Protein AF-A0AAW0N9Z1-F1 (afdb_monomer_lite)

Organism: NCBI:txid88201

pLDDT: mean 86.62, std 12.98, range [33.66, 97.94]

Sequence (274 aa):
MIEQRGPYVYRKRCQKDNITFHPNNTVSYREYRQYFFEPSMSVGNESDIVTIPNMLVLGAAVMLQDLPYAVRLMISTTFKTFKEGPFLTKTVEELMWGYDSKLVEFLNKYLPGMLPSTGKFGLFAEFNNSNTGLFTIHTGQDDIKNVHRVDSWNGLTELNYWRTPQCNMINGTAGQMWPPFMTKESTLPFYSPDACRSMELIYQRPGHMKGSLTTDIQSGLLNVSSCRHNSPVFISHPHFFNADPVLLDFVQGLAPTEEEHASSSTFTRKLAYL

Structure (mmCIF, N/CA/C/O backbone):
data_AF-A0AAW0N9Z1-F1
#
_entry.id   AF-A0AAW0N9Z1-F1
#
loop_
_atom_site.group_PDB
_atom_site.id
_atom_site.type_symbol
_atom_site.label_atom_id
_atom_site.label_alt_id
_atom_site.label_comp_id
_atom_site.label_asym_id
_atom_site.label_entity_id
_atom_site.label_seq_id
_atom_site.pdbx_PDB_ins_code
_atom_site.Cartn_x
_atom_site.Cartn_y
_atom_site.Cartn_z
_atom_site.occupancy
_atom_site.B_iso_or_equiv
_atom_site.auth_seq_id
_atom_site.auth_comp_id
_atom_site.auth_asym_id
_atom_site.auth_atom_id
_atom_site.pdbx_PDB_model_num
ATOM 1 N N . MET A 1 1 ? -10.198 13.588 17.795 1.00 88.56 1 MET A N 1
ATOM 2 C CA . MET A 1 1 ? -8.799 14.026 17.944 1.00 88.56 1 MET A CA 1
ATOM 3 C C . MET A 1 1 ? -7.926 12.789 17.968 1.00 88.56 1 MET A C 1
ATOM 5 O O . MET A 1 1 ? -8.308 11.826 18.625 1.00 88.56 1 MET A O 1
ATOM 9 N N . ILE A 1 2 ? -6.835 12.794 17.212 1.00 93.94 2 ILE A N 1
ATOM 10 C CA . ILE A 1 2 ? -5.835 11.723 17.185 1.00 93.94 2 ILE A CA 1
ATOM 11 C C . ILE A 1 2 ? -4.500 12.244 17.715 1.00 93.94 2 ILE A C 1
ATOM 13 O O . ILE A 1 2 ? -4.258 13.449 17.710 1.00 93.94 2 ILE A O 1
ATOM 17 N N . GLU A 1 3 ? -3.646 11.324 18.144 1.00 94.81 3 GLU A N 1
ATOM 18 C CA . GLU A 1 3 ? -2.278 11.599 18.572 1.00 94.81 3 GLU A CA 1
ATOM 19 C C . GLU A 1 3 ? -1.342 10.630 17.844 1.00 94.81 3 GLU A C 1
ATOM 21 O O . GLU A 1 3 ? -1.601 9.424 17.787 1.00 94.81 3 GLU A O 1
ATOM 26 N N . GLN A 1 4 ? -0.276 11.156 17.244 1.00 93.94 4 GLN A N 1
ATOM 27 C CA . GLN A 1 4 ? 0.726 10.347 16.558 1.00 93.94 4 GLN A CA 1
ATOM 28 C C . GLN A 1 4 ? 1.608 9.632 17.586 1.00 93.94 4 GLN A C 1
ATOM 30 O O . GLN A 1 4 ? 2.185 10.264 18.465 1.00 93.94 4 GLN A O 1
ATOM 35 N N . ARG A 1 5 ? 1.775 8.314 17.433 1.00 94.31 5 ARG A N 1
ATOM 36 C CA . ARG A 1 5 ? 2.649 7.501 18.288 1.00 94.31 5 ARG A CA 1
ATOM 37 C C . ARG A 1 5 ? 3.609 6.674 17.439 1.00 94.31 5 ARG A C 1
ATOM 39 O O . ARG A 1 5 ? 3.179 5.859 16.629 1.00 94.31 5 ARG A O 1
ATOM 46 N N . GLY A 1 6 ? 4.908 6.887 17.625 1.00 95.19 6 GLY A N 1
ATOM 47 C CA . GLY A 1 6 ? 5.962 6.197 16.887 1.00 95.19 6 GLY A CA 1
ATOM 48 C C . GLY A 1 6 ? 7.328 6.883 17.035 1.00 95.19 6 GLY A C 1
ATOM 49 O O . GLY A 1 6 ? 7.434 7.862 17.773 1.00 95.19 6 GLY A O 1
ATOM 50 N N . PRO A 1 7 ? 8.363 6.393 16.333 1.00 96.75 7 PRO A N 1
ATOM 51 C CA . PRO A 1 7 ? 8.308 5.286 15.379 1.00 96.75 7 PRO A CA 1
ATOM 52 C C . PRO A 1 7 ? 8.295 3.905 16.056 1.00 96.75 7 PRO A C 1
ATOM 54 O O . PRO A 1 7 ? 8.870 3.717 17.127 1.00 96.75 7 PRO A O 1
ATOM 57 N N . TYR A 1 8 ? 7.676 2.933 15.384 1.00 97.44 8 TYR A N 1
ATOM 58 C CA . TYR A 1 8 ? 7.899 1.501 15.607 1.00 97.44 8 TYR A CA 1
ATOM 59 C C . TYR A 1 8 ? 8.704 0.987 14.415 1.00 97.44 8 TYR A C 1
ATOM 61 O O . TYR A 1 8 ? 8.205 0.946 13.289 1.00 97.44 8 TYR A O 1
ATOM 69 N N . VAL A 1 9 ? 9.981 0.700 14.644 1.00 97.62 9 VAL A N 1
ATOM 70 C CA . VAL A 1 9 ? 10.963 0.466 13.584 1.00 97.62 9 VAL A CA 1
ATOM 71 C C . VAL A 1 9 ? 11.093 -1.022 13.306 1.00 97.62 9 VAL A C 1
ATOM 73 O O . VAL A 1 9 ? 11.302 -1.825 14.212 1.00 97.62 9 VAL A O 1
ATOM 76 N N . TYR A 1 10 ? 11.024 -1.375 12.024 1.00 96.81 10 TYR A N 1
ATOM 77 C CA . TYR A 1 10 ? 11.256 -2.730 11.545 1.00 96.81 10 TYR A CA 1
ATOM 78 C C . TYR A 1 10 ? 12.356 -2.731 10.494 1.00 96.81 10 TYR A C 1
ATOM 80 O O . TYR A 1 10 ? 12.291 -2.008 9.496 1.00 96.81 10 TYR A O 1
ATOM 88 N N . ARG A 1 11 ? 13.345 -3.602 10.670 1.00 96.81 11 ARG A N 1
ATOM 89 C CA . ARG A 1 11 ? 14.335 -3.901 9.645 1.00 96.81 11 ARG A CA 1
ATOM 90 C C . ARG A 1 11 ? 13.743 -4.884 8.643 1.00 96.81 11 ARG A C 1
ATOM 92 O O . ARG A 1 11 ? 13.408 -6.019 8.981 1.00 96.81 11 ARG A O 1
ATOM 99 N N . LYS A 1 12 ? 13.649 -4.455 7.385 1.00 94.94 12 LYS A N 1
ATOM 100 C CA . LYS A 1 12 ? 13.240 -5.304 6.261 1.00 94.94 12 LYS A CA 1
ATOM 101 C C . LYS A 1 12 ? 14.455 -6.038 5.692 1.00 94.94 12 LYS A C 1
ATOM 103 O O . LYS A 1 12 ? 15.441 -5.406 5.318 1.00 94.94 12 LYS A O 1
ATOM 108 N N . ARG A 1 13 ? 14.373 -7.362 5.567 1.00 95.06 13 ARG A N 1
ATOM 109 C CA . ARG A 1 13 ? 15.306 -8.181 4.783 1.00 95.06 13 ARG A CA 1
ATOM 110 C C . ARG A 1 13 ? 14.619 -8.601 3.487 1.00 95.06 13 ARG A C 1
ATOM 112 O O . ARG A 1 13 ? 13.562 -9.225 3.537 1.00 95.06 13 ARG A O 1
ATOM 119 N N . CYS A 1 14 ? 15.224 -8.267 2.351 1.00 92.94 14 CYS A N 1
ATOM 120 C CA . CYS A 1 14 ? 14.771 -8.698 1.028 1.00 92.94 14 CYS A CA 1
ATOM 121 C C . CYS A 1 14 ? 15.746 -9.721 0.442 1.00 92.94 14 CYS A C 1
ATOM 123 O O . CYS A 1 14 ? 16.960 -9.544 0.555 1.00 92.94 14 CYS A O 1
ATOM 125 N N . GLN A 1 15 ? 15.224 -10.746 -0.225 1.00 94.06 15 GLN A N 1
ATOM 126 C CA . GLN A 1 15 ? 16.010 -11.716 -0.984 1.00 94.06 15 GLN A CA 1
ATOM 127 C C . GLN A 1 15 ? 15.290 -12.064 -2.289 1.00 94.06 15 GLN A C 1
ATOM 129 O O . GLN A 1 15 ? 14.069 -12.176 -2.313 1.00 94.06 15 GLN A O 1
ATOM 134 N N . LYS A 1 16 ? 16.040 -12.221 -3.384 1.00 94.75 16 LYS A N 1
ATOM 135 C CA . LYS A 1 16 ? 15.499 -12.702 -4.659 1.00 94.75 16 LYS A CA 1
ATOM 136 C C . LYS A 1 16 ? 15.640 -14.219 -4.723 1.00 94.75 16 LYS A C 1
ATOM 138 O O . LYS A 1 16 ? 16.758 -14.715 -4.642 1.00 94.75 16 LYS A O 1
ATOM 143 N N . ASP A 1 17 ? 14.525 -14.909 -4.923 1.00 93.12 17 ASP A N 1
ATOM 144 C CA . ASP A 1 17 ? 14.446 -16.364 -5.053 1.00 93.12 17 ASP A CA 1
ATOM 145 C C . ASP A 1 17 ? 13.820 -16.759 -6.403 1.00 93.12 17 ASP A C 1
ATOM 147 O O . ASP A 1 17 ? 13.238 -15.928 -7.110 1.00 93.12 17 ASP A O 1
ATOM 151 N N . ASN A 1 18 ? 13.939 -18.043 -6.766 1.00 94.56 18 ASN A N 1
ATOM 152 C CA . ASN A 1 18 ? 13.446 -18.617 -8.028 1.00 94.56 18 ASN A CA 1
ATOM 153 C C . ASN A 1 18 ? 13.922 -17.851 -9.274 1.00 94.56 18 ASN A C 1
ATOM 155 O O . ASN A 1 18 ? 13.147 -17.573 -10.191 1.00 94.56 18 ASN A O 1
ATOM 159 N N . ILE A 1 19 ? 15.207 -17.492 -9.288 1.00 97.19 19 ILE A N 1
ATOM 160 C CA . ILE A 1 19 ? 15.816 -16.711 -10.364 1.00 97.19 19 ILE A CA 1
ATOM 161 C C . ILE A 1 19 ? 15.963 -17.587 -11.611 1.00 97.19 19 ILE A C 1
ATOM 163 O O . ILE A 1 19 ? 16.634 -18.615 -11.572 1.00 97.19 19 ILE A O 1
ATOM 167 N N . THR A 1 20 ? 15.359 -17.164 -12.719 1.00 97.94 20 THR A N 1
ATOM 168 C CA . THR A 1 20 ? 15.421 -17.862 -14.011 1.00 97.94 20 THR A CA 1
ATOM 169 C C . THR A 1 20 ? 15.798 -16.878 -15.108 1.00 97.94 20 THR A C 1
ATOM 171 O O . THR A 1 20 ? 15.111 -15.879 -15.298 1.00 97.94 20 THR A O 1
ATOM 174 N N . PHE A 1 21 ? 16.887 -17.153 -15.824 1.00 97.94 21 PHE A N 1
ATOM 175 C CA . PHE A 1 21 ? 17.310 -16.365 -16.981 1.00 97.94 21 PHE A CA 1
ATOM 176 C C . PHE A 1 21 ? 16.686 -16.916 -18.259 1.00 97.94 21 PHE A C 1
ATOM 178 O O . PHE A 1 21 ? 16.603 -18.132 -18.435 1.00 97.94 21 PHE A O 1
ATOM 185 N N . HIS A 1 22 ? 16.298 -16.017 -19.159 1.00 97.38 22 HIS A N 1
ATOM 186 C CA . HIS A 1 22 ? 15.623 -16.358 -20.406 1.00 97.38 22 HIS A CA 1
ATOM 187 C C . HIS A 1 22 ? 16.467 -15.974 -21.630 1.00 97.38 22 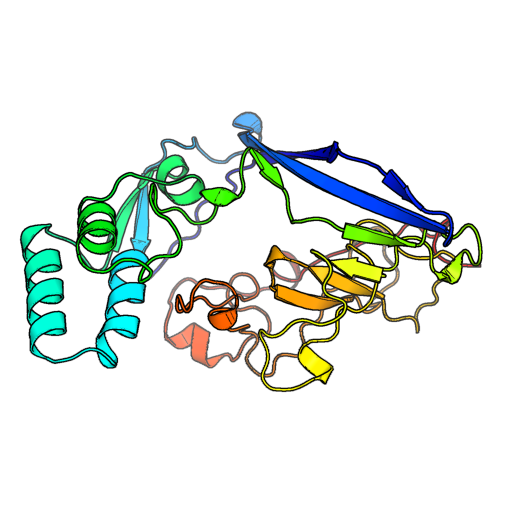HIS A C 1
ATOM 189 O O . HIS A 1 22 ? 17.231 -15.008 -21.567 1.00 97.38 22 HIS A O 1
ATOM 195 N N . PRO A 1 23 ? 16.306 -16.664 -22.777 1.00 96.50 23 PRO A N 1
ATOM 196 C CA . PRO A 1 23 ? 17.048 -16.352 -24.005 1.00 96.50 23 PRO A CA 1
ATOM 197 C C . PRO A 1 23 ? 16.789 -14.952 -24.582 1.00 96.50 23 PRO A C 1
ATOM 199 O O . PRO A 1 23 ? 17.583 -14.464 -25.378 1.00 96.50 23 PRO A O 1
ATOM 202 N N . ASN A 1 24 ? 15.690 -14.296 -24.199 1.00 95.88 24 ASN A N 1
ATOM 203 C CA . ASN A 1 24 ? 15.321 -12.946 -24.637 1.00 95.88 24 ASN A CA 1
ATOM 204 C C . ASN A 1 24 ? 15.955 -11.830 -23.777 1.00 95.88 24 ASN A C 1
ATOM 206 O O . ASN A 1 24 ? 15.412 -10.730 -23.718 1.00 95.88 24 ASN A O 1
ATOM 210 N N . ASN A 1 25 ? 17.073 -12.103 -23.093 1.00 96.94 25 ASN A N 1
ATOM 211 C CA . ASN A 1 25 ? 17.773 -11.153 -22.215 1.00 96.94 25 ASN A CA 1
ATOM 212 C C . ASN A 1 25 ? 16.904 -10.617 -21.062 1.00 96.94 25 ASN A C 1
ATOM 214 O O . ASN A 1 25 ? 17.085 -9.492 -20.589 1.00 96.94 25 ASN A O 1
ATOM 218 N N . THR A 1 26 ? 15.961 -11.430 -20.585 1.00 97.62 26 THR A N 1
ATOM 219 C CA . THR A 1 26 ? 15.183 -11.135 -19.379 1.00 97.62 26 THR A CA 1
ATOM 220 C C . THR A 1 26 ? 15.524 -12.109 -18.259 1.00 97.62 26 THR A C 1
ATOM 222 O O . THR A 1 26 ? 16.080 -13.189 -18.476 1.00 97.62 26 THR A O 1
ATOM 225 N N . VAL A 1 27 ? 15.211 -11.713 -17.031 1.00 97.50 27 VAL A N 1
ATOM 226 C CA . VAL A 1 27 ? 15.336 -12.551 -15.842 1.00 97.50 27 VAL A CA 1
ATOM 227 C C . VAL A 1 27 ? 14.053 -12.467 -15.030 1.00 97.50 27 VAL A C 1
ATOM 229 O O . VAL A 1 27 ? 13.559 -11.374 -14.744 1.00 97.50 27 VAL A O 1
ATOM 232 N N . SER A 1 28 ? 13.517 -13.625 -14.653 1.00 97.94 28 SER A N 1
ATOM 233 C CA . SER A 1 28 ? 12.382 -13.723 -13.742 1.00 97.94 28 SER A CA 1
ATOM 234 C C . SER A 1 28 ? 12.848 -14.022 -12.323 1.00 97.94 28 SER A C 1
ATOM 236 O O . SER A 1 28 ? 13.736 -14.850 -12.131 1.00 97.94 28 SER A O 1
ATOM 238 N N . TYR A 1 29 ? 12.248 -13.375 -11.326 1.00 96.75 29 TYR A N 1
ATOM 239 C CA . TYR A 1 29 ? 12.506 -13.636 -9.910 1.00 96.75 29 TYR A CA 1
ATOM 240 C C . TYR A 1 29 ? 11.288 -13.304 -9.046 1.00 96.75 29 TYR A C 1
ATOM 242 O O . TYR A 1 29 ? 10.414 -12.523 -9.430 1.00 96.75 29 TYR A O 1
ATOM 250 N N . ARG A 1 30 ? 11.255 -13.865 -7.836 1.00 95.88 30 ARG A N 1
ATOM 251 C CA . ARG A 1 30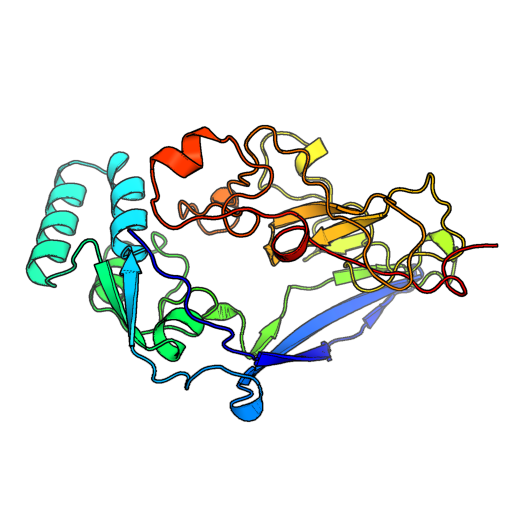 ? 10.360 -13.419 -6.763 1.00 95.88 30 ARG A CA 1
ATOM 252 C C . ARG A 1 30 ? 11.184 -12.740 -5.685 1.00 95.88 30 ARG A C 1
ATOM 254 O O . ARG A 1 30 ? 12.181 -13.295 -5.236 1.00 95.88 30 ARG A O 1
ATOM 261 N N . GLU A 1 31 ? 10.790 -11.540 -5.275 1.00 93.56 31 GLU A N 1
ATOM 262 C CA . GLU A 1 31 ? 11.396 -10.898 -4.108 1.00 93.56 31 GLU A CA 1
ATOM 263 C C . GLU A 1 31 ? 10.645 -11.319 -2.851 1.00 93.56 31 GLU A C 1
ATOM 265 O O . GLU A 1 31 ? 9.483 -10.962 -2.666 1.00 93.56 31 GLU A O 1
ATOM 270 N N . TYR A 1 32 ? 11.325 -12.064 -1.989 1.00 94.25 32 TYR A N 1
ATOM 271 C CA . TYR A 1 32 ? 10.847 -12.446 -0.676 1.00 94.25 32 TYR A CA 1
ATOM 272 C C . TYR A 1 32 ? 11.235 -11.394 0.365 1.00 94.25 32 TYR A C 1
ATOM 274 O O . TYR A 1 32 ? 12.369 -10.903 0.373 1.00 94.25 32 TYR A O 1
ATOM 282 N N . ARG A 1 33 ? 10.297 -11.044 1.250 1.00 93.44 33 ARG A N 1
ATOM 283 C CA . ARG A 1 33 ? 10.470 -10.011 2.280 1.00 93.44 33 ARG A CA 1
ATOM 284 C C . ARG A 1 33 ? 10.162 -10.541 3.678 1.00 93.44 33 ARG A C 1
ATOM 286 O O . ARG A 1 33 ? 9.162 -11.219 3.900 1.00 93.44 33 ARG A O 1
ATOM 293 N N . GLN A 1 34 ? 11.019 -10.178 4.625 1.00 95.19 34 GLN A N 1
ATOM 294 C CA . GLN A 1 34 ? 10.861 -10.466 6.050 1.00 95.19 34 GLN A CA 1
ATOM 295 C C . GLN A 1 34 ? 11.058 -9.187 6.858 1.00 95.19 34 GLN A C 1
ATOM 297 O O . GLN A 1 34 ? 11.921 -8.374 6.520 1.00 95.19 34 GLN A O 1
ATOM 302 N N . TYR A 1 35 ? 10.281 -9.022 7.923 1.00 95.69 35 TYR A N 1
ATOM 303 C CA . TYR A 1 35 ? 10.333 -7.856 8.801 1.00 95.69 35 TYR A CA 1
ATOM 304 C C . TYR A 1 35 ? 10.723 -8.289 10.212 1.00 95.69 35 TYR A C 1
ATOM 306 O O . TYR A 1 35 ? 10.165 -9.244 10.748 1.00 95.69 35 TYR A O 1
ATOM 314 N N . PHE A 1 36 ? 11.687 -7.580 10.797 1.00 96.12 36 PHE A N 1
ATOM 315 C CA . PHE A 1 36 ? 12.198 -7.825 12.144 1.00 96.12 36 PHE A CA 1
ATOM 316 C C . PHE A 1 36 ? 12.082 -6.541 12.952 1.00 96.12 36 PHE A C 1
ATOM 318 O O . PHE A 1 36 ? 12.600 -5.513 12.521 1.00 96.12 36 PHE A O 1
ATOM 325 N N . PHE A 1 37 ? 11.393 -6.585 14.087 1.00 97.56 37 PHE A N 1
ATOM 326 C CA . PHE A 1 37 ? 11.263 -5.424 14.958 1.00 97.56 37 PHE A CA 1
ATOM 327 C C . PHE A 1 37 ? 12.618 -5.030 15.559 1.00 97.56 37 PHE A C 1
ATOM 329 O O . PHE A 1 37 ? 13.410 -5.894 15.936 1.00 97.56 37 PHE A O 1
ATOM 336 N N . GLU A 1 38 ? 12.884 -3.726 15.635 1.00 97.94 38 GLU A N 1
ATOM 337 C CA . GLU A 1 38 ? 14.113 -3.142 16.178 1.00 97.94 38 GLU A CA 1
ATOM 338 C C . GLU A 1 38 ? 13.762 -2.290 17.417 1.00 97.94 38 GLU A C 1
ATOM 340 O O . GLU A 1 38 ? 13.494 -1.086 17.298 1.00 97.94 38 GLU A O 1
ATOM 345 N N . PRO A 1 39 ? 13.754 -2.886 18.629 1.00 96.69 39 PRO A N 1
ATOM 346 C CA . PRO A 1 39 ? 13.339 -2.192 19.850 1.00 96.69 39 PRO A CA 1
ATOM 347 C C . PRO A 1 39 ? 14.209 -0.976 20.178 1.00 96.69 39 PRO A C 1
ATOM 349 O O . PRO A 1 39 ? 13.707 0.032 20.659 1.00 96.69 39 PRO A O 1
ATOM 352 N N . SER A 1 40 ? 15.513 -1.044 19.890 1.00 97.69 40 SER A N 1
ATOM 353 C CA . SER A 1 40 ? 16.481 0.021 20.191 1.00 97.69 40 SER A CA 1
ATOM 354 C C . SER A 1 40 ? 16.282 1.295 19.366 1.00 97.69 40 SER A C 1
ATOM 356 O O . SER A 1 40 ? 16.811 2.343 19.728 1.00 97.69 40 SER A O 1
ATOM 358 N N . MET A 1 41 ? 15.537 1.211 18.262 1.00 97.69 41 MET A N 1
ATOM 359 C CA . MET A 1 41 ? 15.217 2.338 17.383 1.00 97.69 41 MET A CA 1
ATOM 360 C C . MET A 1 41 ? 13.749 2.768 17.497 1.00 97.69 41 MET A C 1
ATOM 362 O O . MET A 1 41 ? 13.327 3.687 16.797 1.00 97.69 41 MET A O 1
ATOM 366 N N . SER A 1 42 ? 12.974 2.101 18.353 1.00 97.81 42 SER A N 1
ATOM 367 C CA . SER A 1 42 ? 11.538 2.316 18.513 1.00 97.81 42 SER A CA 1
ATOM 368 C C . SER A 1 42 ? 11.235 3.094 19.791 1.00 97.81 42 SER A C 1
ATOM 370 O O . SER A 1 42 ? 11.942 2.972 20.787 1.00 97.81 42 SER A O 1
ATOM 372 N N . VAL A 1 43 ? 10.159 3.884 19.782 1.00 97.25 43 VAL A N 1
ATOM 373 C CA . VAL A 1 43 ? 9.726 4.655 20.965 1.00 97.25 43 VAL A CA 1
ATOM 374 C C . VAL A 1 43 ? 9.150 3.766 22.077 1.00 97.25 43 VAL A C 1
ATOM 376 O O . VAL A 1 43 ? 9.142 4.147 23.245 1.00 97.25 43 VAL A O 1
ATOM 379 N N . GLY A 1 44 ? 8.663 2.580 21.713 1.00 95.56 44 GLY A N 1
ATOM 380 C CA . GLY A 1 44 ? 8.028 1.618 22.608 1.00 95.56 44 GLY A CA 1
ATOM 381 C C . GLY A 1 44 ? 8.121 0.200 22.054 1.00 95.56 44 GLY A C 1
ATOM 382 O O . GLY A 1 44 ? 8.854 -0.043 21.096 1.00 95.56 44 GLY A O 1
ATOM 383 N N . ASN A 1 45 ? 7.389 -0.739 22.654 1.00 96.50 45 ASN A N 1
ATOM 384 C CA . ASN A 1 45 ? 7.397 -2.151 22.255 1.00 96.50 45 ASN A CA 1
ATOM 385 C C . ASN A 1 45 ? 6.187 -2.483 21.361 1.00 96.50 45 ASN A C 1
ATOM 387 O O . ASN A 1 45 ? 5.180 -1.783 21.396 1.00 96.50 45 ASN A O 1
ATOM 391 N N . GLU A 1 46 ? 6.232 -3.579 20.602 1.00 95.69 46 GLU A N 1
ATOM 392 C CA . GLU A 1 46 ? 5.091 -4.040 19.795 1.00 95.69 46 GLU A CA 1
ATOM 393 C C . GLU A 1 46 ? 3.866 -4.407 20.654 1.00 95.69 46 GLU A C 1
ATOM 395 O O . GLU A 1 46 ? 2.735 -4.395 20.170 1.00 95.69 46 GLU A O 1
ATOM 400 N N . SER A 1 47 ? 4.068 -4.673 21.948 1.00 97.06 47 SER A N 1
ATOM 401 C CA . SER A 1 47 ? 2.993 -4.892 22.926 1.00 97.06 47 SER A CA 1
ATOM 402 C C . SER A 1 47 ? 2.271 -3.609 23.364 1.00 97.06 47 SER A C 1
ATOM 404 O O . SER A 1 47 ? 1.309 -3.690 24.129 1.00 97.06 47 SER A O 1
ATOM 406 N N . ASP A 1 48 ? 2.716 -2.432 22.915 1.00 97.25 48 ASP A N 1
ATOM 407 C CA . ASP A 1 48 ? 2.056 -1.163 23.210 1.00 97.25 48 ASP A CA 1
ATOM 408 C C . ASP A 1 48 ? 0.611 -1.176 22.713 1.00 97.25 48 ASP A C 1
ATOM 410 O O . ASP A 1 48 ? 0.331 -1.514 21.565 1.00 97.25 48 ASP A O 1
ATOM 414 N N . ILE A 1 49 ? -0.312 -0.769 23.580 1.00 96.94 49 ILE A N 1
ATOM 415 C CA . ILE A 1 49 ? -1.738 -0.741 23.266 1.00 96.94 49 ILE A CA 1
ATOM 416 C C . ILE A 1 49 ? -2.089 0.601 22.631 1.00 96.94 49 ILE A C 1
ATOM 418 O O . ILE A 1 49 ? -1.775 1.664 23.178 1.00 96.94 49 ILE A O 1
ATOM 422 N N . VAL A 1 50 ? -2.787 0.544 21.500 1.00 95.88 50 VAL A N 1
ATOM 423 C CA . VAL A 1 50 ? -3.326 1.713 20.806 1.00 95.88 50 VAL A CA 1
ATOM 424 C C . VAL A 1 50 ? -4.787 1.481 20.432 1.00 95.88 50 VAL A C 1
ATOM 426 O O . VAL A 1 50 ? -5.231 0.351 20.218 1.00 95.88 50 VAL A O 1
ATOM 429 N N . THR A 1 51 ? -5.543 2.573 20.360 1.00 95.81 51 THR A N 1
ATOM 430 C CA . THR A 1 51 ? -6.941 2.559 19.927 1.00 95.81 51 THR A CA 1
ATOM 431 C C . THR A 1 51 ? -7.036 3.238 18.575 1.00 95.81 51 THR A C 1
ATOM 433 O O . THR A 1 51 ? -6.678 4.407 18.445 1.00 95.81 51 THR A O 1
ATOM 436 N N . ILE A 1 52 ? -7.530 2.514 17.576 1.00 94.12 52 ILE A N 1
ATOM 437 C CA . ILE A 1 52 ? -7.694 3.017 16.210 1.00 94.12 52 ILE A CA 1
ATOM 438 C C . ILE A 1 52 ? -9.131 2.784 15.725 1.00 94.12 52 ILE A C 1
ATOM 440 O O . ILE A 1 52 ? -9.851 1.965 16.309 1.00 94.12 52 ILE A O 1
ATOM 444 N N . PRO A 1 53 ? -9.582 3.477 14.665 1.00 92.38 53 PRO A N 1
ATOM 445 C CA . PRO A 1 53 ? -10.844 3.149 14.015 1.00 92.38 53 PRO A CA 1
ATOM 446 C C . PRO A 1 53 ? -10.897 1.670 13.621 1.00 92.38 53 PRO A C 1
ATOM 448 O O . PRO A 1 53 ? -9.925 1.111 13.107 1.00 92.38 53 PRO A O 1
ATOM 451 N N . ASN A 1 54 ? -12.037 1.026 13.859 1.00 91.62 54 ASN A N 1
ATOM 452 C CA . ASN A 1 54 ? -12.220 -0.385 13.562 1.00 91.62 54 ASN A CA 1
ATOM 453 C C . ASN A 1 54 ? -12.400 -0.591 12.055 1.00 91.62 54 ASN A C 1
ATOM 455 O O . ASN A 1 54 ? -13.513 -0.571 11.531 1.00 91.62 54 ASN A O 1
ATOM 459 N N . MET A 1 55 ? -11.278 -0.774 11.358 1.00 87.94 55 MET A N 1
ATOM 460 C CA . MET A 1 55 ? -11.228 -0.894 9.900 1.00 87.94 55 MET A CA 1
ATOM 461 C C . MET A 1 55 ? -12.081 -2.049 9.359 1.00 87.94 55 MET A C 1
ATOM 463 O O . MET A 1 55 ? -12.659 -1.907 8.286 1.00 87.94 55 MET A O 1
ATOM 467 N N . LEU A 1 56 ? -12.209 -3.158 10.100 1.00 85.25 56 LEU A N 1
ATOM 468 C CA . LEU A 1 56 ? -13.076 -4.279 9.716 1.00 85.25 56 LEU A CA 1
ATOM 469 C C . LEU A 1 56 ? -14.546 -3.868 9.699 1.00 85.25 56 LEU A C 1
ATOM 471 O O . LEU A 1 56 ? -15.240 -4.095 8.711 1.00 85.25 56 LEU A O 1
ATOM 475 N N . VAL A 1 57 ? -15.016 -3.249 10.783 1.00 87.50 57 VAL A N 1
ATOM 476 C CA . VAL A 1 57 ? -16.412 -2.807 10.907 1.00 87.50 57 VAL A CA 1
ATOM 477 C C . VAL A 1 57 ? -16.721 -1.706 9.903 1.00 87.50 57 VAL A C 1
ATOM 479 O O . VAL A 1 57 ? -17.757 -1.760 9.248 1.00 87.50 57 VAL A O 1
ATOM 482 N N . LEU A 1 58 ? -15.822 -0.730 9.748 1.00 87.62 58 LEU A N 1
ATOM 483 C CA . LEU A 1 58 ? -15.984 0.361 8.785 1.00 87.62 58 LEU A CA 1
ATOM 484 C C . LEU A 1 58 ? -15.986 -0.158 7.344 1.00 87.62 58 LEU A C 1
ATOM 486 O O . LEU A 1 58 ? -16.867 0.202 6.567 1.00 87.62 58 LEU A O 1
ATOM 490 N N . GLY A 1 59 ? -15.048 -1.045 7.003 1.00 84.44 59 GLY A N 1
ATOM 491 C CA . GLY A 1 59 ? -14.972 -1.658 5.682 1.00 84.44 59 GLY A CA 1
ATOM 492 C C . GLY A 1 59 ? -16.220 -2.471 5.362 1.00 84.44 59 GLY A C 1
ATOM 493 O O . GLY A 1 59 ? -16.868 -2.245 4.341 1.00 84.44 59 GLY A O 1
ATOM 494 N N . ALA A 1 60 ? -16.624 -3.345 6.283 1.00 82.12 60 ALA A N 1
ATOM 495 C CA . ALA A 1 60 ? -17.837 -4.128 6.130 1.00 82.12 60 ALA A CA 1
ATOM 496 C C . ALA A 1 60 ? -19.091 -3.242 6.054 1.00 82.12 60 ALA A C 1
ATOM 498 O O . ALA A 1 60 ? -19.969 -3.527 5.252 1.00 82.12 60 ALA A O 1
ATOM 499 N N . ALA A 1 61 ? -19.181 -2.142 6.811 1.00 83.62 61 ALA A N 1
ATOM 500 C CA . ALA A 1 61 ? -20.316 -1.217 6.749 1.00 83.62 61 ALA A CA 1
ATOM 501 C C . ALA A 1 61 ? -20.494 -0.559 5.372 1.00 83.62 61 ALA A C 1
ATOM 503 O O . ALA A 1 61 ? -21.630 -0.357 4.944 1.00 83.62 61 ALA A O 1
ATOM 504 N N . VAL A 1 62 ? -19.398 -0.257 4.671 1.00 84.69 62 VAL A N 1
ATOM 505 C CA . VAL A 1 62 ? -19.444 0.239 3.287 1.00 84.69 62 VAL A CA 1
ATOM 506 C C . VAL A 1 62 ? -19.894 -0.876 2.343 1.00 84.69 62 VAL A C 1
ATOM 508 O O . VAL A 1 62 ? -20.834 -0.683 1.580 1.00 84.69 62 VAL A O 1
ATOM 511 N N . MET A 1 63 ? -19.300 -2.067 2.452 1.00 80.50 63 MET A N 1
ATOM 512 C CA . MET A 1 63 ? -19.654 -3.220 1.607 1.00 80.50 63 MET A CA 1
ATOM 513 C C . MET A 1 63 ? -21.100 -3.704 1.828 1.00 80.50 63 MET A C 1
ATOM 515 O O . MET A 1 63 ? -21.726 -4.259 0.930 1.00 80.50 63 MET A O 1
ATOM 519 N N . LEU A 1 64 ? -21.656 -3.472 3.019 1.00 81.25 64 LEU A N 1
ATOM 520 C CA . LEU A 1 64 ? -23.031 -3.800 3.392 1.00 81.25 64 LEU A CA 1
ATOM 521 C C . LEU A 1 64 ? -24.094 -2.980 2.655 1.00 81.25 64 LEU A C 1
ATOM 523 O O . LEU A 1 64 ? -25.257 -3.393 2.651 1.00 81.25 64 LEU A O 1
ATOM 527 N N . GLN A 1 65 ? -23.742 -1.815 2.101 1.00 81.75 65 GLN A N 1
ATOM 528 C CA . GLN A 1 65 ? -24.712 -0.910 1.476 1.00 81.75 65 GLN A CA 1
ATOM 529 C C . GLN A 1 65 ? -25.380 -1.535 0.249 1.00 81.75 65 GLN A C 1
ATOM 531 O O . GLN A 1 65 ? -26.570 -1.313 0.034 1.00 81.75 65 GLN A O 1
ATOM 536 N N . ASP A 1 66 ? -24.645 -2.379 -0.475 1.00 80.50 66 ASP A N 1
ATOM 537 C CA . ASP A 1 66 ? -25.106 -3.022 -1.706 1.00 80.50 66 ASP A CA 1
ATOM 538 C C . ASP A 1 66 ? -25.781 -4.386 -1.465 1.00 80.50 66 ASP A C 1
ATOM 540 O O . ASP A 1 66 ? -26.270 -5.023 -2.400 1.00 80.50 66 ASP A O 1
ATOM 544 N N . LEU A 1 67 ? -25.827 -4.861 -0.213 1.00 83.94 67 LEU A N 1
ATOM 545 C CA . LEU A 1 67 ? -26.373 -6.177 0.124 1.00 83.94 67 LEU A CA 1
ATOM 546 C C . LEU A 1 67 ? -27.883 -6.144 0.432 1.00 83.94 67 LEU A C 1
ATOM 548 O O . LEU A 1 67 ? -28.404 -5.152 0.953 1.00 83.94 67 LEU A O 1
ATOM 552 N N . PRO A 1 68 ? -28.609 -7.260 0.201 1.00 91.12 68 PRO A N 1
ATOM 553 C CA . PRO A 1 68 ? -30.022 -7.367 0.548 1.00 91.12 68 PRO A CA 1
ATOM 554 C C . PRO A 1 68 ? -30.287 -7.076 2.030 1.00 91.12 68 PRO A C 1
ATOM 556 O O . PRO A 1 68 ? -29.530 -7.495 2.910 1.00 91.12 68 PRO A O 1
ATOM 559 N N . TYR A 1 69 ? -31.422 -6.433 2.322 1.00 91.12 69 TYR A N 1
ATOM 560 C CA . TYR A 1 69 ? -31.791 -5.987 3.673 1.00 91.12 69 TYR A CA 1
ATOM 561 C C . TYR A 1 69 ? -31.657 -7.079 4.748 1.00 91.12 69 TYR A C 1
ATOM 563 O O . TYR A 1 69 ? -31.132 -6.817 5.829 1.00 91.12 69 TYR A O 1
ATOM 571 N N . ALA A 1 70 ? -32.083 -8.310 4.445 1.00 89.94 70 ALA A N 1
ATOM 572 C CA . ALA A 1 70 ? -32.002 -9.432 5.380 1.00 89.94 70 ALA A CA 1
ATOM 573 C C . ALA A 1 70 ? -30.551 -9.776 5.767 1.00 89.94 70 ALA A C 1
ATOM 575 O O . ALA A 1 70 ? -30.261 -10.009 6.940 1.00 89.94 70 ALA A O 1
ATOM 576 N N . VAL A 1 71 ? -29.627 -9.746 4.800 1.00 87.06 71 VAL A N 1
ATOM 577 C CA . VAL A 1 71 ? -28.195 -9.995 5.026 1.00 87.06 71 VAL A CA 1
ATOM 578 C C . VAL A 1 71 ? -27.587 -8.851 5.837 1.00 87.06 71 VAL A C 1
ATOM 580 O O . VAL A 1 71 ? -26.886 -9.092 6.820 1.00 87.06 71 VAL A O 1
ATOM 583 N N . ARG A 1 72 ? -27.938 -7.601 5.505 1.00 88.88 72 ARG A N 1
ATOM 584 C CA . ARG A 1 72 ? -27.508 -6.417 6.262 1.00 88.88 72 ARG A CA 1
ATOM 585 C C . ARG A 1 72 ? -27.950 -6.475 7.722 1.00 88.88 72 ARG A C 1
ATOM 587 O O . ARG A 1 72 ? -27.155 -6.175 8.614 1.00 88.88 72 ARG A O 1
ATOM 594 N N . LEU A 1 73 ? -29.201 -6.864 7.977 1.00 89.56 73 LEU A N 1
ATOM 595 C CA . LEU A 1 73 ? -29.744 -7.012 9.328 1.00 89.56 73 LEU A CA 1
ATOM 596 C C . LEU A 1 73 ? -29.009 -8.111 10.102 1.00 89.56 73 LEU A C 1
ATOM 598 O O . LEU A 1 73 ? -28.655 -7.903 11.262 1.00 89.56 73 LEU A O 1
ATOM 602 N N . MET A 1 74 ? -28.737 -9.246 9.456 1.00 87.75 74 MET A N 1
ATOM 603 C CA . MET A 1 74 ? -28.000 -10.355 10.057 1.00 87.75 74 MET A CA 1
ATOM 604 C C . MET A 1 74 ? -26.587 -9.922 10.475 1.00 87.75 74 MET A C 1
ATOM 606 O O . MET A 1 74 ? -26.242 -10.052 11.647 1.00 87.75 74 MET A O 1
ATOM 610 N N . ILE A 1 75 ? -25.813 -9.306 9.579 1.00 85.81 75 ILE A N 1
ATOM 611 C CA . ILE A 1 75 ? -24.445 -8.845 9.875 1.00 85.81 75 ILE A CA 1
ATOM 612 C C . ILE A 1 75 ? -24.441 -7.739 10.942 1.00 85.81 75 ILE A C 1
ATOM 614 O O . ILE A 1 75 ? -23.651 -7.798 11.882 1.00 85.81 75 ILE A O 1
ATOM 618 N N . SER A 1 76 ? -25.365 -6.774 10.861 1.00 87.06 76 SER A N 1
ATOM 619 C CA . SER A 1 76 ? -25.505 -5.713 11.876 1.00 87.06 76 SER A CA 1
ATOM 620 C C . SER A 1 76 ? -25.817 -6.288 13.261 1.00 87.06 76 SER A C 1
ATOM 622 O O . SER A 1 76 ? -25.283 -5.830 14.273 1.00 87.06 76 SER A O 1
ATOM 624 N N . THR A 1 77 ? -26.662 -7.321 13.317 1.00 88.44 77 THR A N 1
ATOM 625 C CA . THR A 1 77 ? -26.955 -8.041 14.562 1.00 88.44 77 THR A CA 1
ATOM 626 C C . THR A 1 77 ? -25.712 -8.768 15.072 1.00 88.44 77 THR A C 1
ATOM 628 O O . THR A 1 77 ? -25.412 -8.686 16.261 1.00 88.44 77 THR A O 1
ATOM 631 N N . THR A 1 78 ? -24.945 -9.413 14.188 1.00 87.19 78 THR A N 1
ATOM 632 C CA . THR A 1 78 ? -23.684 -10.080 14.539 1.00 87.19 78 THR A CA 1
ATOM 633 C C . THR A 1 78 ? -22.664 -9.106 15.124 1.00 87.19 78 THR A C 1
ATOM 635 O O . THR A 1 78 ? -22.095 -9.410 16.171 1.00 87.19 78 THR A O 1
ATOM 638 N N . PHE A 1 79 ? -22.478 -7.920 14.530 1.00 88.00 79 PHE A N 1
ATOM 639 C CA . PHE A 1 79 ? -21.583 -6.886 15.072 1.00 88.00 79 PHE A CA 1
ATOM 640 C C . PHE A 1 79 ? -21.964 -6.531 16.510 1.00 88.00 79 PHE A C 1
ATOM 642 O O . PHE A 1 79 ? -21.121 -6.541 17.406 1.00 88.00 79 PHE A O 1
ATOM 649 N N . LYS A 1 80 ? -23.260 -6.304 16.760 1.00 87.94 80 LYS A N 1
ATOM 650 C CA . LYS A 1 80 ? -23.769 -5.996 18.101 1.00 87.94 80 LYS A CA 1
ATOM 651 C C . LYS A 1 80 ? -23.550 -7.153 19.080 1.00 87.94 80 LYS A C 1
ATOM 653 O O . LYS A 1 80 ? -23.126 -6.919 20.210 1.00 87.94 80 LYS A O 1
ATOM 658 N N . THR A 1 81 ? -23.801 -8.390 18.656 1.00 91.06 81 THR A N 1
ATOM 659 C CA . THR A 1 81 ? -23.605 -9.596 19.479 1.00 91.06 81 THR A CA 1
ATOM 660 C C . THR A 1 81 ? -22.136 -9.821 19.830 1.00 91.06 81 THR A C 1
ATOM 662 O O . THR A 1 81 ? -21.820 -10.154 20.972 1.00 91.06 81 THR A O 1
ATOM 665 N N . PHE A 1 82 ? -21.226 -9.602 18.881 1.00 89.94 82 PHE A N 1
ATOM 666 C CA . PHE A 1 82 ? -19.782 -9.702 19.107 1.00 89.94 82 PHE A CA 1
ATOM 667 C C . PHE A 1 82 ? -19.192 -8.478 19.809 1.00 89.94 82 PHE A C 1
ATOM 669 O O . PHE A 1 82 ? -18.020 -8.504 20.171 1.00 89.94 82 PHE A O 1
ATOM 676 N N . LYS A 1 83 ? -20.017 -7.458 20.087 1.00 88.56 83 LYS A N 1
ATOM 677 C CA . LYS A 1 83 ? -19.609 -6.184 20.693 1.00 88.56 83 LYS A CA 1
ATOM 678 C C . LYS A 1 83 ? -18.540 -5.469 19.861 1.00 88.56 83 LYS A C 1
ATOM 680 O O . LYS A 1 83 ? -17.664 -4.805 20.407 1.00 88.56 83 LYS A O 1
ATOM 685 N N . GLU A 1 84 ? -18.636 -5.602 18.543 1.00 88.50 84 GLU A N 1
ATOM 686 C CA . GLU A 1 84 ? -17.783 -4.901 17.594 1.00 88.50 84 GLU A CA 1
ATOM 687 C C . GLU A 1 84 ? -18.170 -3.418 17.576 1.00 88.50 84 GLU A C 1
ATOM 689 O O . GLU A 1 84 ? -19.289 -3.047 17.214 1.00 88.50 84 GLU A O 1
ATOM 694 N N . GLY A 1 85 ? -17.249 -2.574 18.039 1.00 88.62 85 GLY A N 1
ATOM 695 C CA . GLY A 1 85 ? -17.416 -1.125 18.097 1.00 88.62 85 GLY A CA 1
ATOM 696 C C . GLY A 1 85 ? -16.770 -0.402 16.909 1.00 88.62 85 GLY A C 1
ATOM 697 O O . GLY A 1 85 ? -16.010 -1.008 16.152 1.00 88.62 85 GLY A O 1
ATOM 698 N N . PRO A 1 86 ? -17.017 0.914 16.762 1.00 89.62 86 PRO A N 1
ATOM 699 C CA . PRO A 1 86 ? -16.386 1.743 15.729 1.00 89.62 86 PRO A CA 1
ATOM 700 C C . PRO A 1 86 ? -14.885 1.969 15.961 1.00 89.62 86 PRO A C 1
ATOM 702 O O . PRO A 1 86 ? -14.185 2.387 15.044 1.00 89.62 86 PRO A O 1
ATOM 705 N N . PHE A 1 87 ? -14.389 1.684 17.164 1.00 93.19 87 PHE A N 1
ATOM 706 C CA . PHE A 1 87 ? -12.974 1.708 17.518 1.00 93.19 87 PHE A CA 1
ATOM 707 C C . PHE A 1 87 ? -12.569 0.343 18.055 1.00 93.19 87 PHE A C 1
ATOM 709 O O . PHE A 1 87 ? -13.370 -0.338 18.699 1.00 93.19 87 PHE A O 1
ATOM 716 N N . LEU A 1 88 ? -11.326 -0.038 17.790 1.00 92.88 88 LEU A N 1
ATOM 717 C CA . LEU A 1 88 ? -10.714 -1.247 18.315 1.00 92.88 88 LEU A CA 1
ATOM 718 C C . LEU A 1 88 ? -9.462 -0.859 19.104 1.00 92.88 88 LEU A C 1
ATOM 720 O O . LEU A 1 88 ? -8.731 0.052 18.712 1.00 92.88 88 LEU A O 1
ATOM 724 N N . THR A 1 89 ? -9.219 -1.570 20.200 1.00 95.06 89 THR A N 1
ATOM 725 C CA . THR A 1 89 ? -8.040 -1.396 21.051 1.00 95.06 89 THR A CA 1
ATOM 726 C C . THR A 1 89 ? -7.223 -2.677 21.008 1.00 95.06 89 THR A C 1
ATOM 728 O O . THR A 1 89 ? -7.713 -3.735 21.407 1.00 95.06 89 THR A O 1
ATOM 731 N N . LYS A 1 90 ? -6.004 -2.586 20.477 1.00 95.44 90 LYS A N 1
ATOM 732 C CA . LYS A 1 90 ? -5.128 -3.726 20.179 1.00 95.44 90 LYS A CA 1
ATOM 733 C C . LYS A 1 90 ? -3.665 -3.343 20.368 1.00 95.44 90 LYS A C 1
ATOM 735 O O . LYS A 1 90 ? -3.348 -2.153 20.452 1.00 95.44 90 LYS A O 1
ATOM 740 N N . THR A 1 91 ? -2.786 -4.337 20.462 1.00 97.12 91 THR A N 1
ATOM 741 C CA . THR A 1 91 ? -1.345 -4.065 20.452 1.00 97.12 91 THR A CA 1
ATOM 742 C C . THR A 1 91 ? -0.883 -3.626 19.060 1.00 97.12 91 THR A C 1
ATOM 744 O O . THR A 1 91 ? -1.546 -3.895 18.053 1.00 97.12 91 THR A O 1
ATOM 747 N N . VAL A 1 92 ? 0.263 -2.952 18.981 1.00 96.19 92 VAL A N 1
ATOM 748 C CA . VAL A 1 92 ? 0.892 -2.605 17.698 1.00 96.19 92 VAL A CA 1
ATOM 749 C C . VAL A 1 92 ? 1.188 -3.863 16.874 1.00 96.19 92 VAL A C 1
ATOM 751 O O . VAL A 1 92 ? 0.915 -3.868 15.675 1.00 96.19 92 VAL A O 1
ATOM 754 N N . GLU A 1 93 ? 1.660 -4.940 17.508 1.00 95.50 93 GLU A N 1
ATOM 755 C CA . GLU A 1 93 ? 1.898 -6.240 16.858 1.00 95.50 93 GLU A CA 1
ATOM 756 C C . GLU A 1 93 ? 0.631 -6.771 16.176 1.00 95.50 93 GLU A C 1
ATOM 758 O O . GLU A 1 93 ? 0.632 -7.096 14.987 1.00 95.50 93 GLU A O 1
ATOM 763 N N . GLU A 1 94 ? -0.473 -6.813 16.928 1.00 94.94 94 GLU A N 1
ATOM 764 C CA . GLU A 1 94 ? -1.765 -7.308 16.461 1.00 94.94 94 GLU A CA 1
ATOM 765 C C . GLU A 1 94 ? -2.279 -6.480 15.278 1.00 94.94 94 GLU A C 1
ATOM 767 O O . GLU A 1 94 ? -2.790 -7.031 14.306 1.00 94.94 94 GLU A O 1
ATOM 772 N N . LEU A 1 95 ? -2.129 -5.156 15.327 1.00 93.75 95 LEU A N 1
ATOM 773 C CA . LEU A 1 95 ? -2.568 -4.266 14.252 1.00 93.75 95 LEU A CA 1
ATOM 774 C C . LEU A 1 95 ? -1.744 -4.409 12.973 1.00 93.75 95 LEU A C 1
ATOM 776 O O . LEU A 1 95 ? -2.296 -4.345 11.870 1.00 93.75 95 LEU A O 1
ATOM 780 N N . MET A 1 96 ? -0.433 -4.590 13.117 1.00 92.50 96 MET A N 1
ATOM 781 C CA . MET A 1 96 ? 0.495 -4.697 11.996 1.00 92.50 96 MET A CA 1
ATOM 782 C C . MET A 1 96 ? 0.412 -6.073 11.338 1.00 92.50 96 MET A C 1
ATOM 784 O O . MET A 1 96 ? 0.175 -6.166 10.134 1.00 92.50 96 MET A O 1
ATOM 788 N N . TRP A 1 97 ? 0.564 -7.139 12.122 1.00 92.12 97 TRP A N 1
ATOM 789 C CA . TRP A 1 97 ? 0.769 -8.505 11.624 1.00 92.12 97 TRP A CA 1
ATOM 790 C C . TRP A 1 97 ? -0.470 -9.388 11.724 1.00 92.12 97 TRP A C 1
ATOM 792 O O . TRP A 1 97 ? -0.548 -10.437 11.086 1.00 92.12 97 TRP A O 1
ATOM 802 N N . GLY A 1 98 ? -1.470 -8.923 12.459 1.00 91.56 98 GLY A N 1
ATOM 803 C CA . GLY A 1 98 ? -2.815 -9.452 12.440 1.00 91.56 98 GLY A CA 1
ATOM 804 C C . GLY A 1 98 ? -3.261 -10.068 13.758 1.00 91.56 98 GLY A C 1
ATOM 805 O O . GLY A 1 98 ? -2.480 -10.649 14.511 1.00 91.56 98 GLY A O 1
ATOM 806 N N . TYR A 1 99 ? -4.565 -9.986 13.995 1.00 91.38 99 TYR A N 1
ATOM 807 C CA . TYR A 1 99 ? -5.244 -10.582 15.140 1.00 91.38 99 TYR A CA 1
ATOM 808 C C . TYR A 1 99 ? -6.400 -11.475 14.697 1.00 91.38 99 TYR A C 1
ATOM 810 O O . TYR A 1 99 ? -6.961 -11.322 13.607 1.00 91.38 99 TYR A O 1
ATOM 818 N N . ASP A 1 100 ? -6.763 -12.407 15.574 1.00 88.88 100 ASP A N 1
ATOM 819 C CA . ASP A 1 100 ? -7.927 -13.265 15.393 1.00 88.88 100 ASP A CA 1
ATOM 820 C C . ASP A 1 100 ? -9.206 -12.494 15.741 1.00 88.88 100 ASP A C 1
ATOM 822 O O . ASP A 1 100 ? -9.297 -11.814 16.769 1.00 88.88 100 ASP A O 1
ATOM 826 N N . SER A 1 101 ? -10.210 -12.595 14.871 1.00 85.75 101 SER A N 1
ATOM 827 C CA . SER A 1 101 ? -11.496 -11.922 15.037 1.00 85.75 101 SER A CA 1
ATOM 828 C C . SER A 1 101 ? -12.638 -12.897 14.791 1.00 85.75 101 SER A C 1
ATOM 830 O O . SER A 1 101 ? -12.753 -13.490 13.718 1.00 85.75 101 SER A O 1
ATOM 832 N N . LYS A 1 102 ? -13.552 -12.981 15.765 1.00 86.69 102 LYS A N 1
ATOM 833 C CA . LYS A 1 102 ? -14.805 -13.742 15.637 1.00 86.69 102 LYS A CA 1
ATOM 834 C C . LYS A 1 102 ? -15.647 -13.249 14.468 1.00 86.69 102 LYS A C 1
ATOM 836 O O . LYS A 1 102 ? -16.384 -14.024 13.862 1.00 86.69 102 LYS A O 1
ATOM 841 N N . LEU A 1 103 ? -15.545 -11.957 14.154 1.00 83.88 103 LEU A N 1
ATOM 842 C CA . LEU A 1 103 ? -16.232 -11.395 13.011 1.00 83.88 103 LEU A CA 1
ATOM 843 C C . LEU A 1 103 ? -15.639 -11.916 11.697 1.00 83.88 103 LEU A C 1
ATOM 845 O O . LEU A 1 103 ? -16.393 -12.319 10.818 1.00 83.88 103 LEU A O 1
ATOM 849 N N . VAL A 1 104 ? -14.313 -11.962 11.576 1.00 84.88 104 VAL A N 1
ATOM 850 C CA . VAL A 1 104 ? -13.650 -12.502 10.380 1.00 84.88 104 VAL A CA 1
ATOM 851 C C . VAL A 1 104 ? -13.997 -13.978 10.184 1.00 84.88 104 VAL A C 1
ATOM 853 O O . VAL A 1 104 ? -14.382 -14.372 9.086 1.00 84.88 104 VAL A O 1
ATOM 856 N N . GLU A 1 105 ? -13.972 -14.781 11.251 1.00 85.75 105 GLU A N 1
ATOM 857 C CA . GLU A 1 105 ? -14.402 -16.187 11.208 1.00 85.75 105 GLU A CA 1
ATOM 858 C C . GLU A 1 105 ? -15.855 -16.339 10.737 1.00 85.75 105 GLU A C 1
ATOM 860 O O . GLU A 1 105 ? -16.159 -17.174 9.882 1.00 85.75 105 GLU 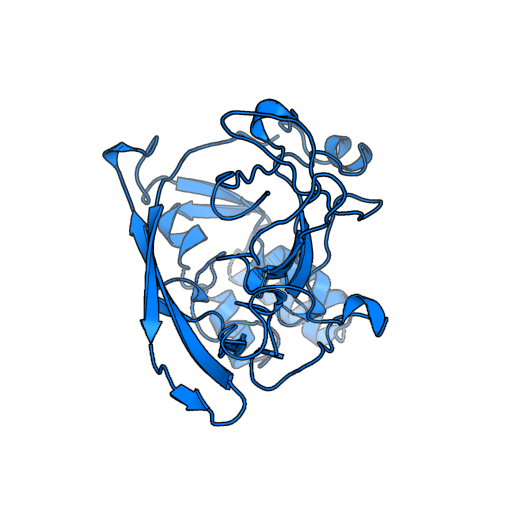A O 1
ATOM 865 N N . PHE A 1 106 ? -16.762 -15.517 11.272 1.00 84.75 106 PHE A N 1
ATOM 866 C CA . PHE A 1 106 ? -18.166 -15.511 10.875 1.00 84.75 106 PHE A CA 1
ATOM 867 C C . PHE A 1 106 ? -18.336 -15.151 9.395 1.00 84.75 106 PHE A C 1
ATOM 869 O O . PHE A 1 106 ? -19.036 -15.854 8.665 1.00 84.75 106 PHE A O 1
ATOM 876 N N . LEU A 1 107 ? -17.684 -14.079 8.944 1.00 81.50 107 LEU A N 1
ATOM 877 C CA . LEU A 1 107 ? -17.778 -13.607 7.567 1.00 81.50 107 LEU A CA 1
ATOM 878 C C . LEU A 1 107 ? -17.197 -14.631 6.593 1.00 81.50 107 LEU A C 1
ATOM 880 O O . LEU A 1 107 ? -17.864 -14.977 5.628 1.00 81.50 107 LEU A O 1
ATOM 884 N N . ASN A 1 108 ? -16.036 -15.212 6.884 1.00 83.00 108 ASN A N 1
ATOM 885 C CA . ASN A 1 108 ? -15.450 -16.251 6.035 1.00 83.00 108 ASN A CA 1
ATOM 886 C C . ASN A 1 108 ? -16.320 -17.513 5.958 1.00 83.00 108 ASN A C 1
ATOM 888 O O . ASN A 1 108 ? -16.390 -18.151 4.908 1.00 83.00 108 ASN A O 1
ATOM 892 N N . LYS A 1 109 ? -17.016 -17.867 7.046 1.00 84.69 109 LYS A N 1
ATOM 893 C CA . LYS A 1 109 ? -17.888 -19.046 7.094 1.00 84.69 109 LYS A CA 1
ATOM 894 C C . LYS A 1 109 ? -19.207 -18.860 6.342 1.00 84.69 109 LYS A C 1
ATOM 896 O O . LYS A 1 109 ? -19.662 -19.799 5.694 1.00 84.69 109 LYS A O 1
ATOM 901 N N . TYR A 1 110 ? -19.847 -17.699 6.469 1.00 82.25 110 TYR A N 1
ATOM 902 C CA . TYR A 1 110 ? -21.201 -17.471 5.945 1.00 82.25 110 TYR A CA 1
ATOM 903 C C . TYR A 1 110 ? -21.243 -16.599 4.683 1.00 82.25 110 TYR A C 1
ATOM 905 O O . TYR A 1 110 ? -22.244 -16.620 3.971 1.00 82.25 110 TYR A O 1
ATOM 913 N N . LEU A 1 111 ? -20.181 -15.841 4.400 1.00 79.06 111 LEU A N 1
ATOM 914 C CA . LEU A 1 111 ? -20.053 -14.899 3.282 1.00 79.06 111 LEU A CA 1
ATOM 915 C C . LEU A 1 111 ? -18.659 -15.027 2.635 1.00 79.06 111 LEU A C 1
ATOM 917 O O . LEU A 1 111 ? -17.849 -14.094 2.685 1.00 79.06 111 LEU A O 1
ATOM 921 N N . PRO A 1 112 ? -18.349 -16.195 2.044 1.00 76.12 112 PRO A N 1
ATOM 922 C CA . PRO A 1 112 ? -17.038 -16.441 1.457 1.00 76.12 112 PRO A CA 1
ATOM 923 C C . PRO A 1 112 ? -16.736 -15.432 0.341 1.00 76.12 112 PRO A C 1
ATOM 925 O O . PRO A 1 112 ? -17.595 -15.124 -0.484 1.00 76.12 112 PRO A O 1
ATOM 928 N N . GLY A 1 113 ? -15.504 -14.920 0.317 1.00 72.94 113 GLY A N 1
ATOM 929 C CA . GLY A 1 113 ? -15.042 -13.934 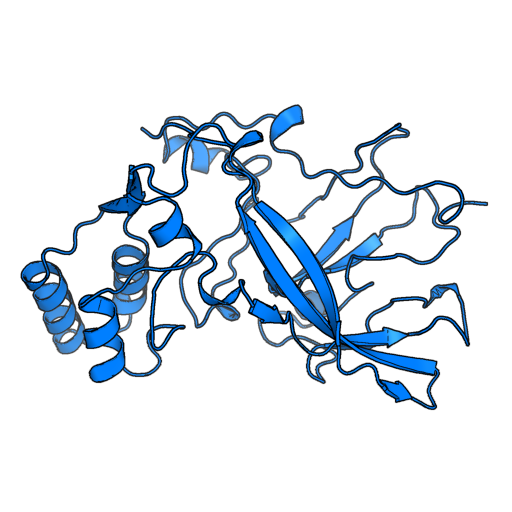-0.667 1.00 72.94 113 GLY A CA 1
ATOM 930 C C . GLY A 1 113 ? -15.340 -12.472 -0.316 1.00 72.94 113 GLY A C 1
ATOM 931 O O . GLY A 1 113 ? -14.918 -11.588 -1.055 1.00 72.94 113 GLY A O 1
ATOM 932 N N . MET A 1 114 ? -16.027 -12.200 0.803 1.00 72.00 114 MET A N 1
ATOM 933 C CA . MET A 1 114 ? -16.273 -10.826 1.258 1.00 72.00 114 MET A CA 1
ATOM 934 C C . MET A 1 114 ? -15.038 -10.181 1.903 1.00 72.00 114 MET A C 1
ATOM 936 O O . MET A 1 114 ? -14.882 -8.967 1.838 1.00 72.00 114 MET A O 1
ATOM 940 N N . LEU A 1 115 ? -14.168 -10.974 2.533 1.00 70.88 115 LEU A N 1
ATOM 941 C CA . LEU A 1 115 ? -12.910 -10.494 3.100 1.00 70.88 115 LEU A CA 1
ATOM 942 C C . LEU A 1 115 ? -11.711 -11.004 2.285 1.00 70.88 115 LEU A C 1
ATOM 944 O O . LEU A 1 115 ? -11.751 -12.138 1.805 1.00 70.88 115 LEU A O 1
ATOM 948 N N . PRO A 1 116 ? -10.638 -10.195 2.163 1.00 61.00 116 PRO A N 1
ATOM 949 C CA . PRO A 1 116 ? -9.384 -10.597 1.524 1.00 61.00 116 PRO A CA 1
ATOM 950 C C . PRO A 1 116 ? -8.765 -11.852 2.144 1.00 61.00 116 PRO A C 1
ATOM 952 O O . PRO A 1 116 ? -8.276 -12.720 1.429 1.00 61.00 116 PRO A O 1
ATOM 955 N N . SER A 1 117 ? -8.783 -11.932 3.480 1.00 61.69 117 SER A N 1
ATOM 956 C CA . SER A 1 117 ? -8.039 -12.933 4.234 1.00 61.69 117 SER A CA 1
ATOM 957 C C . SER A 1 117 ? -8.959 -13.990 4.845 1.00 61.69 117 SER A C 1
ATOM 959 O O . SER A 1 117 ? -9.952 -13.699 5.516 1.00 61.69 117 SER A O 1
ATOM 961 N N . THR A 1 118 ? -8.582 -15.257 4.674 1.00 60.34 118 THR A N 1
ATOM 962 C CA . THR A 1 118 ? -9.242 -16.414 5.305 1.00 60.34 118 THR A CA 1
ATOM 963 C C . THR A 1 118 ? -8.802 -16.633 6.761 1.00 60.34 118 THR A C 1
ATOM 965 O O . THR A 1 118 ? -9.148 -17.650 7.357 1.00 60.34 118 THR A O 1
ATOM 968 N N . GLY A 1 119 ? -8.010 -15.717 7.328 1.00 75.25 119 GLY A N 1
ATOM 969 C CA . GLY A 1 119 ? -7.343 -15.872 8.622 1.00 75.25 119 GLY A CA 1
ATOM 970 C C . GLY A 1 119 ? -7.334 -14.581 9.437 1.00 75.25 119 GLY A C 1
ATOM 971 O O . GLY A 1 119 ? -8.379 -13.982 9.671 1.00 75.25 119 GLY A O 1
ATOM 972 N N . LYS A 1 120 ? -6.152 -14.154 9.887 1.00 83.44 120 LYS A N 1
ATOM 973 C CA . LYS A 1 120 ? -5.992 -12.949 10.711 1.00 83.44 120 LYS A CA 1
ATOM 974 C C . LYS A 1 120 ? -6.271 -11.672 9.917 1.00 83.44 120 LYS A C 1
ATOM 976 O O . LYS A 1 120 ? -6.034 -11.610 8.708 1.00 83.44 120 LYS A O 1
ATOM 981 N N . PHE A 1 121 ? -6.732 -10.637 10.614 1.00 86.25 121 PHE A N 1
ATOM 982 C CA . PHE A 1 121 ? -6.848 -9.292 10.055 1.00 86.25 121 PHE A CA 1
ATOM 983 C C . PHE A 1 121 ? -5.764 -8.386 10.627 1.00 86.25 121 PHE A C 1
ATOM 985 O O . PHE A 1 121 ? -5.663 -8.251 11.842 1.00 86.25 121 PHE A O 1
ATOM 992 N N . GLY A 1 122 ? -4.991 -7.744 9.755 1.00 87.12 122 GLY A N 1
ATOM 993 C CA . GLY A 1 122 ? -3.963 -6.762 10.098 1.00 87.12 122 GLY A CA 1
ATOM 994 C C . GLY A 1 122 ? -3.551 -5.972 8.859 1.00 87.12 122 GLY A C 1
ATOM 995 O O . GLY A 1 122 ? -3.763 -6.431 7.736 1.00 87.12 122 GLY A O 1
ATOM 996 N N . LEU A 1 123 ? -2.959 -4.793 9.056 1.00 87.56 123 LEU A N 1
ATOM 997 C CA . LEU A 1 123 ? -2.554 -3.893 7.965 1.00 87.56 123 LEU A CA 1
ATOM 998 C C . LEU A 1 123 ? -1.562 -4.552 6.995 1.00 87.56 123 LEU A C 1
ATOM 1000 O O . LEU A 1 123 ? -1.623 -4.339 5.785 1.00 87.56 123 LEU A O 1
ATOM 1004 N N . PHE A 1 124 ? -0.668 -5.373 7.541 1.00 88.88 124 PHE A N 1
ATOM 1005 C CA . PHE A 1 124 ? 0.431 -6.025 6.840 1.00 88.88 124 PHE A CA 1
ATOM 1006 C C . PHE A 1 124 ? 0.459 -7.535 7.116 1.00 88.88 124 PHE A C 1
ATOM 1008 O O . PHE A 1 124 ? 1.511 -8.167 7.009 1.00 88.88 124 PHE A O 1
ATOM 1015 N N . ALA A 1 125 ? -0.694 -8.128 7.448 1.00 86.62 125 ALA A N 1
ATOM 1016 C CA . ALA A 1 125 ? -0.801 -9.540 7.828 1.00 86.62 125 ALA A CA 1
ATOM 1017 C C . ALA A 1 125 ? -0.223 -10.498 6.769 1.00 86.62 125 ALA A C 1
ATOM 1019 O O . ALA A 1 125 ? 0.370 -11.518 7.105 1.00 86.62 125 ALA A O 1
ATOM 1020 N N . GLU A 1 126 ? -0.325 -10.136 5.489 1.00 84.31 126 GLU A N 1
ATOM 1021 C CA . GLU A 1 126 ? 0.181 -10.935 4.364 1.00 84.31 126 GLU A CA 1
ATOM 1022 C C . GLU A 1 126 ? 1.559 -10.480 3.861 1.00 84.31 126 GLU A C 1
ATOM 1024 O O . GLU A 1 126 ? 2.029 -10.943 2.827 1.00 84.31 126 GLU A O 1
ATOM 1029 N N . PHE A 1 127 ? 2.215 -9.535 4.541 1.00 88.50 127 PHE A N 1
ATOM 1030 C CA . PHE A 1 127 ? 3.476 -8.961 4.065 1.00 88.50 127 PHE A CA 1
ATOM 1031 C C . PHE A 1 127 ? 4.679 -9.707 4.616 1.00 88.50 127 PHE A C 1
ATOM 1033 O O . PHE A 1 127 ? 5.660 -9.881 3.892 1.00 88.50 127 PHE A O 1
ATOM 1040 N N . ASN A 1 128 ? 4.639 -10.130 5.877 1.00 89.50 128 ASN A N 1
ATOM 1041 C CA . ASN A 1 128 ? 5.776 -10.809 6.477 1.00 89.50 128 ASN A CA 1
ATOM 1042 C C . ASN A 1 128 ? 5.890 -12.237 5.937 1.00 89.50 128 ASN A C 1
ATOM 1044 O O . ASN A 1 128 ? 4.886 -12.933 5.821 1.00 89.50 128 ASN A O 1
ATOM 1048 N N . ASN A 1 129 ? 7.111 -12.678 5.625 1.00 90.31 129 ASN A N 1
ATOM 1049 C CA . ASN A 1 129 ? 7.360 -14.001 5.049 1.00 90.31 129 ASN A CA 1
ATOM 1050 C C . ASN A 1 129 ? 6.560 -14.247 3.752 1.00 90.31 129 ASN A C 1
ATOM 1052 O O . ASN A 1 129 ? 6.021 -15.326 3.516 1.00 90.31 129 ASN A O 1
ATOM 1056 N N . SER A 1 130 ? 6.482 -13.220 2.905 1.00 91.88 130 SER A N 1
ATOM 1057 C CA . SER A 1 130 ? 5.753 -13.250 1.633 1.00 91.88 130 SER A CA 1
ATOM 1058 C C . SER A 1 130 ? 6.627 -12.759 0.480 1.00 91.88 130 SER A C 1
ATOM 1060 O O . SER A 1 130 ? 7.763 -12.323 0.682 1.00 91.88 130 SER A O 1
ATOM 1062 N N . ASN A 1 131 ? 6.087 -12.799 -0.740 1.00 92.62 131 ASN A N 1
ATOM 1063 C CA . ASN A 1 131 ? 6.708 -12.195 -1.914 1.00 92.62 131 ASN A CA 1
ATOM 1064 C C . ASN A 1 131 ? 5.751 -11.234 -2.625 1.00 92.62 131 ASN A C 1
ATOM 1066 O O . ASN A 1 131 ? 4.535 -11.370 -2.527 1.00 92.62 131 ASN A O 1
ATOM 1070 N N . THR A 1 132 ? 6.307 -10.282 -3.370 1.00 89.00 132 THR A N 1
ATOM 1071 C CA . THR A 1 132 ? 5.561 -9.231 -4.089 1.00 89.00 132 THR A CA 1
ATOM 1072 C C . THR A 1 132 ? 5.128 -9.648 -5.501 1.00 89.00 132 THR A C 1
ATOM 1074 O O . THR A 1 132 ? 4.812 -8.796 -6.331 1.00 89.00 132 THR A O 1
ATOM 1077 N N . GLY A 1 133 ? 5.096 -10.954 -5.786 1.00 93.06 133 GLY A N 1
ATOM 1078 C CA . GLY A 1 133 ? 4.800 -11.518 -7.102 1.00 93.06 133 GLY A CA 1
ATOM 1079 C C . GLY A 1 133 ? 6.048 -11.867 -7.919 1.00 93.06 133 GLY A C 1
ATOM 1080 O O . GLY A 1 133 ? 7.188 -11.645 -7.504 1.00 93.06 133 GLY A O 1
ATOM 1081 N N . LEU A 1 134 ? 5.814 -12.467 -9.087 1.00 96.94 134 LEU A N 1
ATOM 1082 C CA . LEU A 1 134 ? 6.842 -12.829 -10.058 1.00 96.94 134 LEU A CA 1
ATOM 1083 C C . LEU A 1 134 ? 7.119 -11.638 -10.971 1.00 96.94 134 LEU A C 1
ATOM 1085 O O . LEU A 1 134 ? 6.283 -11.290 -11.800 1.00 96.94 134 LEU A O 1
ATOM 1089 N N . PHE A 1 135 ? 8.296 -11.044 -10.843 1.00 97.50 135 PHE A N 1
ATOM 1090 C CA . PHE A 1 135 ? 8.776 -10.045 -11.788 1.00 97.50 135 PHE A CA 1
ATOM 1091 C C . PHE A 1 135 ? 9.563 -10.724 -12.895 1.00 97.50 135 PHE A C 1
ATOM 1093 O O . PHE A 1 135 ? 10.419 -11.552 -12.599 1.00 97.50 135 PHE A O 1
ATOM 1100 N N . THR A 1 136 ? 9.327 -10.317 -14.137 1.00 97.75 136 THR A N 1
ATOM 1101 C CA . THR A 1 136 ? 10.238 -10.527 -15.263 1.00 97.75 136 THR A CA 1
ATOM 1102 C C . THR A 1 136 ? 10.764 -9.164 -15.678 1.00 97.75 136 THR A C 1
ATOM 1104 O O . THR A 1 136 ? 9.987 -8.250 -15.956 1.00 97.75 136 THR A O 1
ATOM 1107 N N . ILE A 1 137 ? 12.084 -9.004 -15.666 1.00 97.19 137 ILE A N 1
ATOM 1108 C CA . ILE A 1 137 ? 12.749 -7.735 -15.970 1.00 97.19 137 ILE A CA 1
ATOM 1109 C C . ILE A 1 137 ? 13.805 -7.923 -17.051 1.00 97.19 137 ILE A C 1
ATOM 1111 O O . ILE A 1 137 ? 14.385 -9.000 -17.187 1.00 97.19 137 ILE A O 1
ATOM 1115 N N . HIS A 1 138 ? 14.122 -6.852 -17.762 1.00 97.38 138 HIS A N 1
ATOM 1116 C CA . HIS A 1 138 ? 15.256 -6.825 -18.680 1.00 97.38 138 HIS A CA 1
ATOM 1117 C C . HIS A 1 138 ? 16.587 -6.807 -17.915 1.00 97.38 138 HIS A C 1
ATOM 1119 O O . HIS A 1 138 ? 16.759 -6.069 -16.937 1.00 97.38 138 HIS A O 1
ATOM 1125 N N . THR A 1 139 ? 17.555 -7.604 -18.373 1.00 95.50 139 THR A N 1
ATOM 1126 C CA . THR A 1 139 ? 18.902 -7.657 -17.779 1.00 95.50 139 THR A CA 1
ATOM 1127 C C . THR A 1 139 ? 19.781 -6.481 -18.202 1.00 95.50 139 THR A C 1
ATOM 1129 O O . THR A 1 139 ? 20.777 -6.208 -17.538 1.00 95.50 139 THR A O 1
ATOM 1132 N N . GLY A 1 140 ? 19.423 -5.786 -19.289 1.00 94.62 140 GLY A N 1
ATOM 1133 C CA . GLY A 1 140 ? 20.229 -4.727 -19.903 1.00 94.62 140 GLY A CA 1
ATOM 1134 C C . GLY A 1 140 ? 21.414 -5.242 -20.728 1.00 94.62 140 GLY A C 1
ATOM 1135 O O . GLY A 1 140 ? 22.294 -4.460 -21.075 1.00 94.62 140 GLY A O 1
ATOM 1136 N N . GLN A 1 141 ? 21.463 -6.550 -21.013 1.00 94.81 141 GLN A N 1
ATOM 1137 C CA . GLN A 1 141 ? 22.504 -7.167 -21.841 1.00 94.81 141 GLN A CA 1
ATOM 1138 C C . GLN A 1 141 ? 22.435 -6.714 -23.308 1.00 94.81 141 GLN A C 1
ATOM 1140 O O . GLN A 1 141 ? 23.463 -6.623 -23.972 1.00 94.81 141 GLN A O 1
ATOM 1145 N N . ASP A 1 142 ? 21.229 -6.453 -23.804 1.00 93.62 142 ASP A N 1
ATOM 1146 C CA . ASP A 1 142 ? 20.941 -5.934 -25.140 1.00 93.62 142 ASP A CA 1
ATOM 1147 C C . ASP A 1 142 ? 21.129 -4.413 -25.219 1.00 93.62 142 ASP A C 1
ATOM 1149 O O . ASP A 1 142 ? 21.883 -3.919 -26.055 1.00 93.62 142 ASP A O 1
ATOM 1153 N N . ASP A 1 143 ? 20.474 -3.674 -24.323 1.00 93.50 143 ASP A N 1
ATOM 1154 C CA . ASP A 1 143 ? 20.617 -2.230 -24.168 1.00 93.50 143 ASP A CA 1
ATOM 1155 C C . ASP A 1 143 ? 20.577 -1.880 -22.681 1.00 93.50 143 ASP A C 1
ATOM 1157 O O . ASP A 1 143 ? 19.584 -2.112 -21.983 1.00 93.50 143 ASP A O 1
ATOM 1161 N N . ILE A 1 144 ? 21.652 -1.258 -22.195 1.00 91.88 144 ILE A N 1
ATOM 1162 C CA . ILE A 1 144 ? 21.771 -0.833 -20.801 1.00 91.88 144 ILE A CA 1
ATOM 1163 C C . ILE A 1 144 ? 20.665 0.152 -20.394 1.00 91.88 144 ILE A C 1
ATOM 1165 O O . ILE A 1 144 ? 20.322 0.230 -19.215 1.00 91.88 144 ILE A O 1
ATOM 1169 N N . LYS A 1 145 ? 20.050 0.865 -21.349 1.00 90.62 145 LYS A N 1
ATOM 1170 C CA . LYS A 1 145 ? 18.895 1.741 -21.099 1.00 90.62 145 LYS A CA 1
ATOM 1171 C C . LYS A 1 145 ? 17.648 0.982 -20.642 1.00 90.62 145 LYS A C 1
ATOM 1173 O O . LYS A 1 145 ? 16.776 1.584 -20.026 1.00 90.62 145 LYS A O 1
ATOM 1178 N N . ASN A 1 146 ? 17.562 -0.321 -20.910 1.00 92.94 146 ASN A N 1
ATOM 1179 C CA . ASN A 1 146 ? 16.448 -1.167 -20.486 1.00 92.94 146 ASN A CA 1
ATOM 1180 C C . ASN A 1 146 ? 16.714 -1.895 -19.166 1.00 92.94 146 ASN A C 1
ATOM 1182 O O . ASN A 1 146 ? 15.827 -2.591 -18.680 1.00 92.94 146 ASN A O 1
ATOM 1186 N N . VAL A 1 147 ? 17.899 -1.764 -18.562 1.00 93.62 147 VAL A N 1
ATOM 1187 C CA . VAL A 1 147 ? 18.241 -2.516 -17.349 1.00 93.62 147 VAL A CA 1
ATOM 1188 C C . VAL A 1 147 ? 17.183 -2.336 -16.256 1.00 93.62 147 VAL A C 1
ATOM 1190 O O . VAL A 1 147 ? 16.765 -1.224 -15.935 1.00 93.62 147 VAL A O 1
ATOM 1193 N N . HIS A 1 148 ? 16.740 -3.451 -15.674 1.00 94.00 148 HIS A N 1
ATOM 1194 C CA . HIS A 1 148 ? 15.753 -3.493 -14.593 1.00 94.00 148 HIS A CA 1
ATOM 1195 C C . HIS A 1 148 ? 14.346 -2.984 -14.947 1.00 94.00 148 HIS A C 1
ATOM 1197 O O . HIS A 1 148 ? 13.474 -2.942 -14.074 1.00 94.00 148 HIS A O 1
ATOM 1203 N N . ARG A 1 149 ? 14.096 -2.633 -16.213 1.00 95.81 149 ARG A N 1
ATOM 1204 C CA . ARG A 1 149 ? 12.756 -2.328 -16.710 1.00 95.81 149 ARG A CA 1
ATOM 1205 C C . ARG A 1 149 ? 11.879 -3.573 -16.608 1.00 95.81 149 ARG A C 1
ATOM 1207 O O . ARG A 1 149 ? 12.336 -4.676 -16.911 1.00 95.81 149 ARG A O 1
ATOM 1214 N N . VAL A 1 150 ? 10.640 -3.392 -16.163 1.00 97.31 150 VAL A N 1
ATOM 1215 C CA . VAL A 1 150 ? 9.665 -4.478 -16.041 1.00 97.31 150 VAL A CA 1
ATOM 1216 C C . VAL A 1 150 ? 9.161 -4.851 -17.430 1.00 97.31 150 VAL A C 1
ATOM 1218 O O . VAL A 1 150 ? 8.680 -3.992 -18.164 1.00 97.31 150 VAL A O 1
ATOM 1221 N N . ASP A 1 151 ? 9.296 -6.129 -17.772 1.00 96.81 151 ASP A N 1
ATOM 1222 C CA . ASP A 1 151 ? 8.660 -6.745 -18.938 1.00 96.81 151 ASP A CA 1
ATOM 1223 C C . ASP A 1 151 ? 7.248 -7.218 -18.561 1.00 96.81 151 ASP A C 1
ATOM 1225 O O . ASP A 1 151 ? 6.266 -6.884 -19.220 1.00 96.81 151 ASP A O 1
ATOM 1229 N N . SER A 1 152 ? 7.133 -7.932 -17.437 1.00 97.19 152 SER A N 1
ATOM 1230 C CA . SER A 1 152 ? 5.851 -8.397 -16.910 1.00 97.19 152 SER A CA 1
ATOM 1231 C C . SER A 1 152 ? 5.879 -8.611 -15.396 1.00 97.19 152 SER A C 1
ATOM 1233 O O . SER A 1 152 ? 6.924 -8.863 -14.786 1.00 97.19 152 SER A O 1
ATOM 1235 N N . TRP A 1 153 ? 4.703 -8.531 -14.775 1.00 97.00 153 TRP A N 1
ATOM 1236 C CA . TRP A 1 153 ? 4.479 -8.860 -13.369 1.00 97.00 153 TRP A CA 1
ATOM 1237 C C . TRP A 1 153 ? 3.354 -9.889 -13.254 1.00 97.00 153 TRP A C 1
ATOM 1239 O O . TRP A 1 153 ? 2.254 -9.671 -13.749 1.00 97.00 153 TRP A O 1
ATOM 1249 N N . ASN A 1 154 ? 3.625 -11.037 -12.630 1.00 95.81 154 ASN A N 1
ATOM 1250 C CA . ASN A 1 154 ? 2.722 -12.194 -12.586 1.00 95.81 154 ASN A CA 1
ATOM 1251 C C . ASN A 1 154 ? 2.215 -12.634 -13.977 1.00 95.81 154 ASN A C 1
ATOM 1253 O O . ASN A 1 154 ? 1.094 -13.117 -14.113 1.00 95.81 154 ASN A O 1
ATOM 1257 N N . GLY A 1 155 ? 3.046 -12.466 -15.013 1.00 95.25 155 GLY A N 1
ATOM 1258 C CA . GLY A 1 155 ? 2.691 -12.754 -16.408 1.00 95.25 155 GLY A CA 1
ATOM 1259 C C . GLY A 1 155 ? 1.822 -11.684 -17.079 1.00 95.25 155 GLY A C 1
ATOM 1260 O O . GLY A 1 155 ? 1.488 -11.832 -18.250 1.00 95.25 155 GLY A O 1
ATOM 1261 N N . LEU A 1 156 ? 1.474 -10.609 -16.369 1.00 95.25 156 LEU A N 1
ATOM 1262 C CA . LEU A 1 156 ? 0.729 -9.475 -16.900 1.00 95.25 156 LEU A CA 1
ATOM 1263 C C . LEU A 1 156 ? 1.688 -8.398 -17.412 1.00 95.25 156 LEU A C 1
ATOM 1265 O O . LEU A 1 156 ? 2.636 -8.024 -16.720 1.00 95.25 156 LEU A O 1
ATOM 1269 N N . THR A 1 157 ? 1.409 -7.873 -18.602 1.00 95.25 157 THR A N 1
ATOM 1270 C CA . THR A 1 157 ? 2.075 -6.689 -19.176 1.00 95.25 157 THR A CA 1
ATOM 1271 C C . THR A 1 157 ? 1.296 -5.399 -18.893 1.00 95.25 157 THR A C 1
ATOM 1273 O O . THR A 1 157 ? 1.843 -4.302 -18.960 1.00 95.25 157 THR A O 1
ATOM 1276 N N . GLU A 1 158 ? 0.016 -5.532 -18.545 1.00 95.31 158 GLU A N 1
ATOM 1277 C CA . GLU A 1 158 ? -0.877 -4.459 -18.115 1.00 95.31 158 GLU A CA 1
ATOM 1278 C C . GLU A 1 158 ? -1.781 -4.947 -16.976 1.00 95.31 158 GLU A C 1
ATOM 1280 O O . GLU A 1 158 ? -2.084 -6.134 -16.849 1.00 95.31 158 GLU A O 1
ATOM 1285 N N . LEU A 1 159 ? -2.192 -4.023 -16.120 1.00 94.06 159 LEU A N 1
ATOM 1286 C CA . LEU A 1 159 ? -3.111 -4.257 -15.017 1.00 94.06 159 LEU A CA 1
ATOM 1287 C C . LEU A 1 159 ? -4.559 -4.245 -15.517 1.00 94.06 159 LEU A C 1
ATOM 1289 O O . LEU A 1 159 ? -4.872 -3.813 -16.621 1.00 94.06 159 LEU A O 1
ATOM 1293 N N . ASN A 1 160 ? -5.475 -4.672 -14.662 1.00 92.62 160 ASN A N 1
ATOM 1294 C CA . ASN A 1 160 ? -6.915 -4.601 -14.907 1.00 92.62 160 ASN A CA 1
ATOM 1295 C C . ASN A 1 160 ? -7.662 -3.924 -13.745 1.00 92.62 160 ASN A C 1
ATOM 1297 O O . ASN A 1 160 ? -8.864 -4.112 -13.575 1.00 92.62 160 ASN A O 1
ATOM 1301 N N . TYR A 1 161 ? -6.943 -3.144 -12.933 1.00 89.56 161 TYR A N 1
ATOM 1302 C CA . TYR A 1 161 ? -7.472 -2.512 -11.722 1.00 89.56 161 TYR A CA 1
ATOM 1303 C C . TYR A 1 161 ? -8.112 -1.147 -11.980 1.00 89.56 161 TYR A C 1
ATOM 1305 O O . TYR A 1 161 ? -8.946 -0.700 -11.187 1.00 89.56 161 TYR A O 1
ATOM 1313 N N . TRP A 1 162 ? -7.706 -0.465 -13.052 1.00 91.19 162 TRP A N 1
ATOM 1314 C CA . TRP A 1 162 ? -8.069 0.918 -13.341 1.00 91.19 162 TRP A CA 1
ATOM 1315 C C . TRP A 1 162 ? -8.996 1.016 -14.553 1.00 91.19 162 TRP A C 1
ATOM 1317 O O . TRP A 1 162 ? -9.014 0.151 -15.426 1.00 91.19 162 TRP A O 1
ATOM 1327 N N . ARG A 1 163 ? -9.786 2.094 -14.615 1.00 89.50 163 ARG A N 1
ATOM 1328 C CA . ARG A 1 163 ? -10.810 2.285 -15.659 1.00 89.50 163 ARG A CA 1
ATOM 1329 C C . ARG A 1 163 ? -10.230 2.530 -17.050 1.00 89.50 163 ARG A C 1
ATOM 1331 O O . ARG A 1 163 ? -10.886 2.222 -18.037 1.00 89.50 163 ARG A O 1
ATOM 1338 N N . THR A 1 164 ? -9.052 3.140 -17.127 1.00 89.81 164 THR A N 1
ATOM 1339 C CA . THR A 1 164 ? -8.432 3.538 -18.391 1.00 89.81 164 THR A CA 1
ATOM 1340 C C . THR A 1 164 ? -7.213 2.663 -18.685 1.00 89.81 164 THR A C 1
ATOM 1342 O O . THR A 1 164 ? -6.454 2.353 -17.760 1.00 89.81 164 THR A O 1
ATOM 1345 N N . PRO A 1 165 ? -6.972 2.295 -19.958 1.00 91.88 165 PRO A N 1
ATOM 1346 C CA . PRO A 1 165 ? -5.788 1.524 -20.343 1.00 91.88 165 PRO A CA 1
ATOM 1347 C C . PRO A 1 165 ? -4.476 2.188 -19.909 1.00 91.88 165 PRO A C 1
ATOM 1349 O O . PRO A 1 165 ? -3.553 1.514 -19.470 1.00 91.88 165 PRO A O 1
ATOM 1352 N N . GLN A 1 166 ? -4.412 3.522 -19.942 1.00 90.75 166 GLN A N 1
ATOM 1353 C CA . GLN A 1 166 ? -3.222 4.285 -19.562 1.00 90.75 166 GLN A CA 1
ATOM 1354 C C . GLN A 1 166 ? -2.857 4.091 -18.083 1.00 90.75 166 GLN A C 1
ATOM 1356 O O . GLN A 1 166 ? -1.686 3.929 -17.755 1.00 90.75 166 GLN A O 1
ATOM 1361 N N . CYS A 1 167 ? -3.844 4.062 -17.181 1.00 90.00 167 CYS A N 1
ATOM 1362 C CA . CYS A 1 167 ? -3.597 3.831 -15.754 1.00 90.00 167 CYS A CA 1
ATOM 1363 C C . CYS A 1 167 ? -3.243 2.373 -15.437 1.00 90.00 167 CYS A C 1
ATOM 1365 O O . CYS A 1 167 ? -2.669 2.097 -14.387 1.00 90.00 167 CYS A O 1
ATOM 1367 N N . ASN A 1 168 ? -3.575 1.452 -16.340 1.00 94.06 168 ASN A N 1
ATOM 1368 C CA . ASN A 1 168 ? -3.244 0.040 -16.222 1.00 94.06 168 ASN A CA 1
ATOM 1369 C C . ASN A 1 168 ? -1.831 -0.299 -16.716 1.00 94.06 168 ASN A C 1
ATOM 1371 O O . ASN A 1 168 ? -1.384 -1.426 -16.531 1.00 94.06 168 ASN A O 1
ATOM 1375 N N . MET A 1 169 ? -1.097 0.638 -17.315 1.00 94.94 169 MET A N 1
ATOM 1376 C CA . MET A 1 169 ? 0.248 0.353 -17.810 1.00 94.94 169 MET A CA 1
ATOM 1377 C C . MET A 1 169 ? 1.226 0.043 -16.668 1.00 94.94 169 MET A C 1
ATOM 1379 O O . MET A 1 169 ? 1.313 0.786 -15.687 1.00 94.94 169 MET A O 1
ATOM 1383 N N . ILE A 1 170 ? 2.009 -1.026 -16.833 1.00 95.81 170 ILE A N 1
ATOM 1384 C CA . ILE A 1 170 ? 3.151 -1.350 -15.972 1.00 95.81 170 ILE A CA 1
ATOM 1385 C C . ILE A 1 170 ? 4.385 -0.666 -16.565 1.00 95.81 170 ILE A C 1
ATOM 1387 O O . ILE A 1 170 ? 5.082 -1.202 -17.422 1.00 95.81 170 ILE A O 1
ATOM 1391 N N . ASN A 1 171 ? 4.632 0.565 -16.125 1.00 93.50 171 ASN A N 1
ATOM 1392 C CA . ASN A 1 171 ? 5.723 1.401 -16.613 1.00 93.50 171 ASN A CA 1
ATOM 1393 C C . ASN A 1 171 ? 6.946 1.366 -15.692 1.00 93.50 171 ASN A C 1
ATOM 1395 O O . ASN A 1 171 ? 6.828 1.356 -14.463 1.00 93.50 171 ASN A O 1
ATOM 1399 N N . GLY A 1 172 ? 8.123 1.460 -16.316 1.00 93.56 172 GLY A N 1
ATOM 1400 C CA . GLY A 1 172 ? 9.393 1.692 -15.639 1.00 93.56 172 GLY A CA 1
ATOM 1401 C C . GLY A 1 172 ? 10.040 0.449 -15.042 1.00 93.56 172 GLY A C 1
ATOM 1402 O O . GLY A 1 172 ? 9.972 -0.636 -15.618 1.00 93.56 172 GLY A O 1
ATOM 1403 N N . THR A 1 173 ? 10.739 0.624 -13.922 1.00 94.38 173 THR A N 1
ATOM 1404 C CA . THR A 1 173 ? 11.482 -0.454 -13.253 1.00 94.38 173 THR A CA 1
ATOM 1405 C C . THR A 1 173 ? 10.719 -1.028 -12.061 1.00 94.38 173 THR A C 1
ATOM 1407 O O . THR A 1 173 ? 9.663 -0.526 -11.678 1.00 94.38 173 THR A O 1
ATOM 1410 N N . ALA A 1 174 ? 11.254 -2.073 -11.427 1.00 91.62 174 ALA A N 1
ATOM 1411 C CA . ALA A 1 174 ? 10.707 -2.591 -10.168 1.00 91.62 174 ALA A CA 1
ATOM 1412 C C . ALA A 1 174 ? 11.027 -1.694 -8.943 1.00 91.62 174 ALA A C 1
ATOM 1414 O O . ALA A 1 174 ? 10.849 -2.118 -7.803 1.00 91.62 174 ALA A O 1
ATOM 1415 N N . GLY A 1 175 ? 11.544 -0.473 -9.154 1.00 88.06 175 GLY A N 1
ATOM 1416 C CA . GLY A 1 175 ? 11.800 0.516 -8.100 1.00 88.06 175 GLY A CA 1
ATOM 1417 C C . GLY A 1 175 ? 13.079 0.294 -7.284 1.00 88.06 175 GLY A C 1
ATOM 1418 O O . GLY A 1 175 ? 13.293 0.975 -6.285 1.00 88.06 175 GLY A O 1
ATOM 1419 N N . GLN A 1 176 ? 13.931 -0.659 -7.676 1.00 85.25 176 GLN A N 1
ATOM 1420 C CA . GLN A 1 176 ? 15.176 -0.987 -6.957 1.00 85.25 176 GLN A CA 1
ATOM 1421 C C . GLN A 1 176 ? 16.412 -0.397 -7.636 1.00 85.25 176 GLN A C 1
ATOM 1423 O O . GLN A 1 176 ? 17.417 -0.108 -6.992 1.00 85.25 176 GLN A O 1
ATOM 1428 N N . MET A 1 177 ? 16.341 -0.263 -8.956 1.00 86.75 177 MET A N 1
ATOM 1429 C CA . MET A 1 177 ? 17.410 0.229 -9.806 1.00 86.75 177 MET A CA 1
ATOM 1430 C C . MET A 1 177 ? 16.792 0.915 -11.018 1.00 86.75 177 MET A C 1
ATOM 1432 O O . MET A 1 177 ? 15.694 0.558 -11.447 1.00 86.75 177 MET A O 1
ATOM 1436 N N . TRP A 1 178 ? 17.506 1.895 -11.557 1.00 88.88 178 TRP A N 1
ATOM 1437 C CA . TRP A 1 178 ? 17.134 2.607 -12.770 1.00 88.88 178 TRP A CA 1
ATOM 1438 C C . TRP A 1 178 ? 18.294 2.580 -13.763 1.00 88.88 178 TRP A C 1
ATOM 1440 O O . TRP A 1 178 ? 19.439 2.368 -13.345 1.00 88.88 178 TRP A O 1
ATOM 1450 N N . PRO A 1 179 ? 18.011 2.770 -15.061 1.00 88.62 179 PRO A N 1
ATOM 1451 C CA . PRO A 1 179 ? 19.048 2.834 -16.076 1.00 88.62 179 PRO A CA 1
ATOM 1452 C C . PRO A 1 179 ? 20.081 3.933 -15.808 1.00 88.62 179 PRO A C 1
ATOM 1454 O O . PRO A 1 179 ? 19.751 4.956 -15.205 1.00 88.62 179 PRO A O 1
ATOM 1457 N N . PRO A 1 180 ? 21.334 3.754 -16.258 1.00 86.19 180 PRO A N 1
ATOM 1458 C CA . PRO A 1 180 ? 22.355 4.771 -16.097 1.00 86.19 180 PRO A CA 1
ATOM 1459 C C . PRO A 1 180 ? 22.176 5.963 -17.037 1.00 86.19 180 PRO A C 1
ATOM 1461 O O . PRO A 1 180 ? 21.451 5.895 -18.025 1.00 86.19 180 PRO A O 1
ATOM 1464 N N . PHE A 1 181 ? 22.893 7.051 -16.736 1.00 82.94 181 PHE A N 1
ATOM 1465 C CA . PHE A 1 181 ? 22.958 8.271 -17.562 1.00 82.94 181 PHE A CA 1
ATOM 1466 C C . PHE A 1 181 ? 21.628 9.036 -17.732 1.00 82.94 181 PHE A C 1
ATOM 1468 O O . PHE A 1 181 ? 21.415 9.712 -18.734 1.00 82.94 181 PHE A O 1
ATOM 1475 N N . MET A 1 182 ? 20.742 8.938 -16.746 1.00 81.12 182 MET A N 1
ATOM 1476 C CA . MET A 1 182 ? 19.592 9.822 -16.543 1.00 81.12 182 MET A CA 1
ATOM 1477 C C . MET A 1 182 ? 19.989 11.310 -16.524 1.00 81.12 182 MET A C 1
ATOM 1479 O O . MET A 1 182 ? 21.101 11.692 -16.179 1.00 81.12 182 MET A O 1
ATOM 1483 N N . THR A 1 183 ? 19.062 12.182 -16.896 1.00 83.56 183 THR A N 1
ATOM 1484 C CA . THR A 1 183 ? 19.244 13.638 -16.837 1.00 83.56 183 THR A CA 1
ATOM 1485 C C . THR A 1 183 ? 18.252 14.268 -15.858 1.00 83.56 183 THR A C 1
ATOM 1487 O O . THR A 1 183 ? 17.366 13.587 -15.341 1.00 83.56 183 THR A O 1
ATOM 1490 N N . LYS A 1 184 ? 18.368 15.576 -15.584 1.00 81.44 184 LYS A N 1
ATOM 1491 C CA . LYS A 1 184 ? 17.422 16.271 -14.688 1.00 81.44 184 LYS A CA 1
ATOM 1492 C C . LYS A 1 184 ? 16.023 16.358 -15.300 1.00 81.44 184 LYS A C 1
ATOM 1494 O O . LYS A 1 184 ? 15.047 16.539 -14.587 1.00 81.44 184 LYS A O 1
ATOM 1499 N N . GLU A 1 185 ? 15.950 16.228 -16.616 1.00 83.62 185 GLU A N 1
ATOM 1500 C CA . GLU A 1 185 ? 14.734 16.212 -17.419 1.00 83.62 185 GLU A CA 1
ATOM 1501 C C . GLU A 1 185 ? 14.123 14.804 -17.504 1.00 83.62 185 GLU A C 1
ATOM 1503 O O . GLU A 1 185 ? 13.007 14.648 -17.991 1.00 83.62 185 GLU A O 1
ATOM 1508 N N . SER A 1 186 ? 14.841 13.771 -17.050 1.00 82.88 186 SER A N 1
ATOM 1509 C CA . SER A 1 186 ? 14.348 12.394 -17.065 1.00 82.88 186 SER A CA 1
ATOM 1510 C C . SER A 1 186 ? 13.334 12.164 -15.945 1.00 82.88 186 SER A C 1
ATOM 1512 O O . SER A 1 186 ? 13.610 12.453 -14.779 1.00 82.88 186 SER A O 1
ATOM 1514 N N . THR A 1 187 ? 12.185 11.580 -16.283 1.00 84.94 187 THR A N 1
ATOM 1515 C CA . THR A 1 187 ? 11.249 11.014 -15.305 1.00 84.94 187 THR A CA 1
ATOM 1516 C C . THR A 1 187 ? 11.589 9.553 -15.056 1.00 84.94 187 THR A C 1
ATOM 1518 O O . THR A 1 187 ? 12.008 8.833 -15.967 1.00 84.94 187 THR A O 1
ATOM 1521 N N . LEU A 1 188 ? 11.445 9.106 -13.807 1.00 88.94 188 LEU A N 1
ATOM 1522 C CA . LEU A 1 188 ? 11.818 7.750 -13.405 1.00 88.94 188 LEU A CA 1
ATOM 1523 C C . LEU A 1 188 ? 10.570 6.952 -13.028 1.00 88.94 188 LEU A C 1
ATOM 1525 O O . LEU A 1 188 ? 10.213 6.891 -11.846 1.00 88.94 188 LEU A O 1
ATOM 1529 N N . PRO A 1 189 ? 9.885 6.345 -14.010 1.00 91.75 189 PRO A N 1
ATOM 1530 C CA . PRO A 1 189 ? 8.750 5.493 -13.724 1.00 91.75 189 PRO A CA 1
ATOM 1531 C C . PRO A 1 189 ? 9.199 4.225 -12.996 1.00 91.75 189 PRO A C 1
ATOM 1533 O O . PRO A 1 189 ? 10.291 3.689 -13.224 1.00 91.75 189 PRO A O 1
ATOM 1536 N N . PHE A 1 190 ? 8.329 3.719 -12.137 1.00 93.69 190 PHE A N 1
ATOM 1537 C CA . PHE A 1 190 ? 8.458 2.413 -11.515 1.00 93.69 190 PHE A CA 1
ATOM 1538 C C . PHE A 1 190 ? 7.084 1.840 -11.181 1.00 93.69 190 PHE A C 1
ATOM 1540 O O . PHE A 1 190 ? 6.128 2.570 -10.913 1.00 93.69 190 PHE A O 1
ATOM 1547 N N . TYR A 1 191 ? 6.988 0.516 -11.174 1.00 95.00 191 TYR A N 1
ATOM 1548 C CA . TYR A 1 191 ? 5.782 -0.191 -10.771 1.00 95.00 191 TYR A CA 1
ATOM 1549 C C . TYR A 1 191 ? 5.878 -0.633 -9.308 1.00 95.00 191 TYR A C 1
ATOM 1551 O O . TYR A 1 191 ? 6.846 -1.282 -8.912 1.00 95.00 191 TYR A O 1
ATOM 1559 N N . SER A 1 192 ? 4.859 -0.302 -8.510 1.00 93.00 192 SER A N 1
ATOM 1560 C CA . SER A 1 192 ? 4.735 -0.752 -7.121 1.00 93.00 192 SER A CA 1
ATOM 1561 C C . SER A 1 192 ? 3.525 -1.676 -6.973 1.00 93.00 192 SER A C 1
ATOM 1563 O O . SER A 1 192 ? 2.389 -1.189 -6.999 1.00 93.00 192 SER A O 1
ATOM 1565 N N . PRO A 1 193 ? 3.733 -2.992 -6.766 1.00 92.06 193 PRO A N 1
ATOM 1566 C CA . PRO A 1 193 ? 2.643 -3.926 -6.495 1.00 92.06 193 PRO A CA 1
ATOM 1567 C C . PRO A 1 193 ? 1.816 -3.532 -5.268 1.00 92.06 193 PRO A C 1
ATOM 1569 O O . PRO A 1 193 ? 0.597 -3.661 -5.282 1.00 92.06 193 PRO A O 1
ATOM 1572 N N . ASP A 1 194 ? 2.459 -2.997 -4.224 1.00 88.50 194 ASP A N 1
ATOM 1573 C CA . ASP A 1 194 ? 1.781 -2.631 -2.975 1.00 88.50 194 ASP A CA 1
ATOM 1574 C C . ASP A 1 194 ? 0.835 -1.423 -3.152 1.00 88.50 194 ASP A C 1
ATOM 1576 O O . ASP A 1 194 ? -0.193 -1.353 -2.470 1.00 88.50 194 ASP A O 1
ATOM 1580 N N . ALA A 1 195 ? 1.162 -0.506 -4.077 1.00 88.44 195 ALA A N 1
ATOM 1581 C CA . ALA A 1 195 ? 0.327 0.639 -4.462 1.00 88.44 195 ALA A CA 1
ATOM 1582 C C . ALA A 1 195 ? -0.589 0.351 -5.670 1.00 88.44 195 ALA A C 1
ATOM 1584 O O . ALA A 1 195 ? -1.385 1.206 -6.056 1.00 88.44 195 ALA A O 1
ATOM 1585 N N . CYS A 1 196 ? -0.471 -0.837 -6.272 1.00 90.31 196 CYS A N 1
ATOM 1586 C CA . CYS A 1 196 ? -1.271 -1.308 -7.405 1.00 90.31 196 CYS A CA 1
ATOM 1587 C C . CYS A 1 196 ? -1.224 -0.423 -8.658 1.00 90.31 196 CYS A C 1
ATOM 1589 O O . CYS A 1 196 ? -2.171 -0.402 -9.448 1.00 90.31 196 CYS A O 1
ATOM 1591 N N . ARG A 1 197 ? -0.143 0.338 -8.844 1.00 92.44 197 ARG A N 1
ATOM 1592 C CA . ARG A 1 197 ? 0.026 1.228 -9.996 1.00 92.44 197 ARG A CA 1
ATOM 1593 C C . ARG A 1 197 ? 1.488 1.531 -10.270 1.00 92.44 197 ARG A C 1
ATOM 1595 O O . ARG A 1 197 ? 2.341 1.410 -9.387 1.00 92.44 197 ARG A O 1
ATOM 1602 N N . SER A 1 198 ? 1.749 2.005 -11.482 1.00 92.44 198 SER A N 1
ATOM 1603 C CA . SER A 1 198 ? 2.984 2.719 -11.773 1.00 92.44 198 SER A CA 1
ATOM 1604 C C . SER A 1 198 ? 2.939 4.146 -11.226 1.00 92.44 198 SER A C 1
ATOM 1606 O O . SER A 1 198 ? 1.895 4.810 -11.218 1.00 92.44 198 SER A O 1
ATOM 1608 N N . MET A 1 199 ? 4.087 4.579 -10.722 1.00 89.75 199 MET A N 1
ATOM 1609 C CA . MET A 1 199 ? 4.361 5.904 -10.177 1.00 89.75 199 MET A CA 1
ATOM 1610 C C . MET A 1 199 ? 5.655 6.423 -10.791 1.00 89.75 199 MET A C 1
ATOM 1612 O O . MET A 1 199 ? 6.441 5.650 -11.336 1.00 89.75 199 MET A O 1
ATOM 1616 N N . GLU A 1 200 ? 5.885 7.725 -10.695 1.00 86.69 200 GLU A N 1
ATOM 1617 C CA . GLU A 1 200 ? 7.052 8.366 -11.290 1.00 86.69 200 GLU A CA 1
ATOM 1618 C C . GLU A 1 200 ? 7.780 9.204 -10.243 1.00 86.69 200 GLU A C 1
ATOM 1620 O O . GLU A 1 200 ? 7.158 9.865 -9.408 1.00 86.69 200 GLU A O 1
ATOM 1625 N N . LEU A 1 201 ? 9.111 9.156 -10.273 1.00 84.19 201 LEU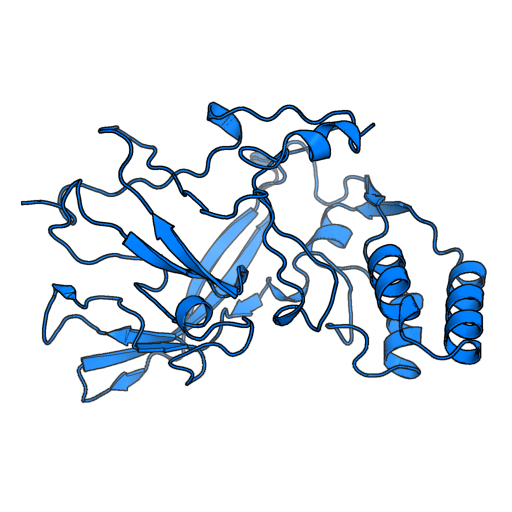 A N 1
ATOM 1626 C CA . LEU A 1 201 ? 9.951 10.086 -9.524 1.00 84.19 201 LEU A CA 1
ATOM 1627 C C . LEU A 1 201 ? 10.366 11.220 -10.451 1.00 84.19 201 LEU A C 1
ATOM 1629 O O . LEU A 1 201 ? 10.826 10.975 -11.572 1.00 84.19 201 LEU A O 1
ATOM 1633 N N . ILE A 1 202 ? 10.249 12.447 -9.951 1.00 82.62 202 ILE A N 1
ATOM 1634 C CA . ILE A 1 202 ? 10.625 13.658 -10.677 1.00 82.62 202 ILE A CA 1
ATOM 1635 C C . ILE A 1 202 ? 11.811 14.307 -9.970 1.00 82.62 202 ILE A C 1
ATOM 1637 O O . ILE A 1 202 ? 11.872 14.397 -8.739 1.00 82.62 202 ILE A O 1
ATOM 1641 N N . TYR A 1 203 ? 12.782 14.765 -10.758 1.00 79.44 203 TYR A N 1
ATOM 1642 C CA . TYR A 1 203 ? 13.900 15.526 -10.226 1.00 79.44 203 TYR A CA 1
ATOM 1643 C C . TYR A 1 203 ? 13.404 16.835 -9.597 1.00 79.44 203 TYR A C 1
ATOM 1645 O O . TYR A 1 203 ? 12.709 17.622 -10.229 1.00 79.44 203 TYR A O 1
ATOM 1653 N N . GLN A 1 204 ? 13.805 17.083 -8.351 1.00 75.12 204 GLN A N 1
ATOM 1654 C CA . GLN A 1 204 ? 13.452 18.306 -7.625 1.00 75.12 204 GLN A CA 1
ATOM 1655 C C . GLN A 1 204 ? 14.639 19.261 -7.532 1.00 75.12 204 GLN A C 1
ATOM 1657 O O . GLN A 1 204 ? 14.627 20.365 -8.068 1.00 75.12 204 GLN A O 1
ATOM 1662 N N . ARG A 1 205 ? 15.699 18.837 -6.841 1.00 71.94 205 ARG A N 1
ATOM 1663 C CA . ARG A 1 205 ? 16.833 19.700 -6.505 1.00 71.94 205 ARG A CA 1
ATOM 1664 C C . ARG A 1 205 ? 18.138 18.914 -6.422 1.00 71.94 205 ARG A C 1
ATOM 1666 O O . ARG A 1 205 ? 18.114 17.724 -6.104 1.00 71.94 205 ARG A O 1
ATOM 1673 N N . PRO A 1 206 ? 19.288 19.565 -6.679 1.00 67.25 206 PRO A N 1
ATOM 1674 C CA . PRO A 1 206 ? 20.579 18.949 -6.438 1.00 67.25 206 PRO A CA 1
ATOM 1675 C C . PRO A 1 206 ? 20.792 18.896 -4.926 1.00 67.25 206 PRO A C 1
ATOM 1677 O O . PRO A 1 206 ? 20.807 19.925 -4.257 1.00 67.25 206 PRO A O 1
ATOM 1680 N N . GLY A 1 207 ? 20.946 17.698 -4.378 1.00 57.22 207 GLY A N 1
ATOM 1681 C CA . GLY A 1 207 ? 21.180 17.512 -2.954 1.00 57.22 207 GLY A CA 1
ATOM 1682 C C . GLY A 1 207 ? 22.082 16.317 -2.699 1.00 57.22 207 GLY A C 1
ATOM 1683 O O . GLY A 1 207 ? 22.053 15.328 -3.433 1.00 57.22 207 GLY A O 1
ATOM 1684 N N . HIS A 1 208 ? 22.861 16.387 -1.621 1.00 48.62 208 HIS A N 1
ATOM 1685 C CA . HIS A 1 208 ? 23.108 15.179 -0.848 1.00 48.62 208 HIS A CA 1
ATOM 1686 C C . HIS A 1 208 ? 21.798 14.858 -0.130 1.00 48.62 208 HIS A C 1
ATOM 1688 O O . HIS A 1 208 ? 21.456 15.478 0.867 1.00 48.62 208 HIS A O 1
ATOM 1694 N N . MET A 1 209 ? 21.084 13.897 -0.707 1.00 41.47 209 MET A N 1
ATOM 1695 C CA . MET A 1 209 ? 19.822 13.331 -0.243 1.00 41.47 209 MET A CA 1
ATOM 1696 C C . MET A 1 209 ? 18.565 14.217 -0.370 1.00 41.47 209 MET A C 1
ATOM 1698 O O . MET A 1 209 ? 18.552 15.355 0.082 1.00 41.47 209 MET A O 1
ATOM 1702 N N . LYS A 1 210 ? 17.503 13.616 -0.942 1.00 34.03 210 LYS A N 1
ATOM 1703 C CA . LYS A 1 210 ? 16.083 14.031 -1.091 1.00 34.03 210 LYS A CA 1
ATOM 1704 C C . LYS A 1 210 ? 15.622 14.478 -2.508 1.00 34.03 210 LYS A C 1
ATOM 1706 O O . LYS A 1 210 ? 15.710 15.655 -2.845 1.00 34.03 210 LYS A O 1
ATOM 1711 N N . GLY A 1 211 ? 15.050 13.563 -3.307 1.00 40.91 211 GLY A N 1
ATOM 1712 C CA . GLY A 1 211 ? 14.193 13.827 -4.492 1.00 40.91 211 GLY A CA 1
ATOM 1713 C C . GLY A 1 211 ? 12.725 13.409 -4.272 1.00 40.91 211 GLY A C 1
ATOM 1714 O O . GLY A 1 211 ? 12.498 12.413 -3.613 1.00 40.91 211 GLY A O 1
ATOM 1715 N N . SER A 1 212 ? 11.724 14.145 -4.759 1.00 42.91 212 SER A N 1
ATOM 1716 C CA . SER A 1 212 ? 10.316 13.961 -4.338 1.00 42.91 212 SER A CA 1
ATOM 1717 C C . SER A 1 212 ? 9.513 12.974 -5.206 1.00 42.91 212 SER A C 1
ATOM 1719 O O . SER A 1 212 ? 9.639 12.976 -6.430 1.00 42.91 212 SER A O 1
ATOM 1721 N N . LEU A 1 213 ? 8.657 12.163 -4.575 1.00 46.78 213 LEU A N 1
ATOM 1722 C CA . LEU A 1 213 ? 7.539 11.449 -5.202 1.00 46.78 213 LEU A CA 1
ATOM 1723 C C . LEU A 1 213 ? 6.374 12.430 -5.396 1.00 46.78 213 LEU A C 1
ATOM 1725 O O . LEU A 1 213 ? 5.787 12.903 -4.424 1.00 46.78 213 LEU A O 1
ATOM 1729 N N . THR A 1 214 ? 6.015 12.722 -6.643 1.00 43.34 214 THR A N 1
ATOM 1730 C CA . THR A 1 214 ? 4.811 13.493 -6.973 1.00 43.34 214 THR A CA 1
ATOM 1731 C C . THR A 1 214 ? 3.735 12.536 -7.456 1.00 43.34 214 THR A C 1
ATOM 1733 O O . THR A 1 214 ? 3.845 11.939 -8.525 1.00 43.34 214 THR A O 1
ATOM 1736 N N . THR A 1 215 ? 2.682 12.362 -6.664 1.00 45.69 215 THR A N 1
ATOM 1737 C CA . THR A 1 215 ? 1.470 11.693 -7.132 1.00 45.69 215 THR A CA 1
ATOM 1738 C C . THR A 1 215 ? 0.544 12.753 -7.715 1.00 45.69 215 THR A C 1
ATOM 1740 O O . THR A 1 215 ? -0.067 13.495 -6.948 1.00 45.69 215 THR A O 1
ATOM 1743 N N . ASP A 1 216 ? 0.418 12.817 -9.043 1.00 44.88 216 ASP A N 1
ATOM 1744 C CA . ASP A 1 216 ? -0.582 13.640 -9.748 1.00 44.88 216 ASP A CA 1
ATOM 1745 C C . ASP A 1 216 ? -1.995 13.073 -9.534 1.00 44.88 216 ASP A C 1
ATOM 1747 O O . ASP A 1 216 ? -2.659 12.552 -10.431 1.00 44.88 216 ASP A O 1
ATOM 1751 N N . ILE A 1 217 ? -2.445 13.105 -8.287 1.00 52.19 217 ILE A N 1
ATOM 1752 C CA . ILE A 1 217 ? -3.794 12.753 -7.881 1.00 52.19 217 ILE A CA 1
ATOM 1753 C C . ILE A 1 217 ? -4.392 14.045 -7.348 1.00 52.19 217 ILE A C 1
ATOM 1755 O O . ILE A 1 217 ? -3.959 14.529 -6.309 1.00 52.19 217 ILE A O 1
ATOM 1759 N N . GLN A 1 218 ? -5.381 14.599 -8.053 1.00 50.62 218 GLN A N 1
ATOM 1760 C CA . GLN A 1 218 ? -5.986 15.903 -7.734 1.00 50.62 218 GLN A CA 1
ATOM 1761 C C . GLN A 1 218 ? -6.509 16.019 -6.289 1.00 50.62 218 GLN A C 1
ATOM 1763 O O . GLN A 1 218 ? -6.628 17.126 -5.782 1.00 50.62 218 GLN A O 1
ATOM 1768 N N . SER A 1 219 ? -6.795 14.898 -5.620 1.00 68.06 219 SER A N 1
ATOM 1769 C CA . SER A 1 219 ? -7.226 14.847 -4.218 1.00 68.06 219 SER A CA 1
ATOM 1770 C C . SER A 1 219 ? -6.129 14.454 -3.220 1.00 68.06 219 SER A C 1
ATOM 1772 O O . SER A 1 219 ? -6.398 14.447 -2.024 1.00 68.06 219 SER A O 1
ATOM 1774 N N . GLY A 1 220 ? -4.938 14.043 -3.676 1.00 79.62 220 GLY A N 1
ATOM 1775 C CA . GLY A 1 220 ? -3.888 13.411 -2.858 1.00 79.62 220 GLY A CA 1
ATOM 1776 C C . GLY A 1 220 ? -4.268 12.057 -2.237 1.00 79.62 220 GLY A C 1
ATOM 1777 O O . GLY A 1 220 ? -3.542 11.558 -1.374 1.00 79.62 220 GLY A O 1
ATOM 1778 N N . LEU A 1 221 ? -5.381 11.450 -2.676 1.00 87.50 221 LEU A N 1
ATOM 1779 C CA . LEU A 1 221 ? -5.876 10.148 -2.217 1.00 87.50 221 LEU A CA 1
ATOM 1780 C C . LEU A 1 221 ? -5.951 9.129 -3.357 1.00 87.50 221 LEU A C 1
ATOM 1782 O O . LEU A 1 221 ? -6.687 9.309 -4.327 1.00 87.50 221 LEU A O 1
ATOM 1786 N N . LEU A 1 222 ? -5.272 7.997 -3.202 1.00 87.81 222 LEU A N 1
ATOM 1787 C CA . LEU A 1 222 ? -5.345 6.871 -4.124 1.00 87.81 222 LEU A CA 1
ATOM 1788 C C . LEU A 1 222 ? -6.324 5.810 -3.615 1.00 87.81 222 LEU A C 1
ATOM 1790 O O . LEU A 1 222 ? -6.033 5.114 -2.646 1.00 87.81 222 LEU A O 1
ATOM 1794 N N . ASN A 1 223 ? -7.456 5.640 -4.298 1.00 89.31 223 ASN A N 1
ATOM 1795 C CA . ASN A 1 223 ? -8.361 4.519 -4.043 1.00 89.31 223 ASN A CA 1
ATOM 1796 C C . ASN A 1 223 ? -7.754 3.219 -4.592 1.00 89.31 223 ASN A C 1
ATOM 1798 O O . ASN A 1 223 ? -7.600 3.088 -5.803 1.00 89.31 223 ASN A O 1
ATOM 1802 N N . VAL A 1 224 ? -7.447 2.263 -3.714 1.00 88.69 224 VAL A N 1
ATOM 1803 C CA . VAL A 1 224 ? -6.858 0.958 -4.070 1.00 88.69 224 VAL A CA 1
ATOM 1804 C C . VAL A 1 224 ? -7.827 -0.206 -3.856 1.00 88.69 224 VAL A C 1
ATOM 1806 O O . VAL A 1 224 ? -7.418 -1.362 -3.791 1.00 88.69 224 VAL A O 1
ATOM 1809 N N . SER A 1 225 ? -9.128 0.074 -3.754 1.00 86.38 225 SER A N 1
ATOM 1810 C CA . SER A 1 225 ? -10.148 -0.955 -3.518 1.00 86.38 225 SER A CA 1
ATOM 1811 C C . SER A 1 225 ? -10.121 -2.087 -4.545 1.00 86.38 225 SER A C 1
ATOM 1813 O O . SER A 1 225 ? -10.170 -3.255 -4.158 1.00 86.38 225 SER A O 1
ATOM 1815 N N . SER A 1 226 ? -9.947 -1.776 -5.832 1.00 86.00 226 SER A N 1
ATOM 1816 C CA . SER A 1 226 ? -9.962 -2.769 -6.915 1.00 86.00 226 SER A CA 1
ATOM 1817 C C . SER A 1 226 ? -8.864 -3.830 -6.800 1.00 86.00 226 SER A C 1
ATOM 1819 O O . SER A 1 226 ? -9.090 -4.976 -7.175 1.00 86.00 226 SER A O 1
ATOM 1821 N N . CYS A 1 227 ? -7.705 -3.492 -6.230 1.00 85.88 227 CYS A N 1
ATOM 1822 C CA . CYS A 1 227 ? -6.622 -4.449 -5.992 1.00 85.88 227 CYS A CA 1
ATOM 1823 C C . CYS A 1 227 ? -6.580 -4.987 -4.549 1.00 85.88 227 CYS A C 1
ATOM 1825 O O . CYS A 1 227 ? -5.728 -5.809 -4.219 1.00 85.88 227 CYS A O 1
ATOM 1827 N N . ARG A 1 228 ? -7.486 -4.532 -3.675 1.00 83.56 228 ARG A N 1
ATOM 1828 C CA . ARG A 1 228 ? -7.602 -4.952 -2.268 1.00 83.56 228 ARG A CA 1
ATOM 1829 C C . ARG A 1 228 ? -8.929 -5.662 -2.008 1.00 83.56 228 ARG A C 1
ATOM 1831 O O . ARG A 1 228 ? -9.602 -5.394 -1.017 1.00 83.56 228 ARG A O 1
ATOM 1838 N N . HIS A 1 229 ? -9.313 -6.571 -2.907 1.00 78.69 229 HIS A N 1
ATOM 1839 C CA . HIS A 1 229 ? -10.547 -7.369 -2.814 1.00 78.69 229 HIS A CA 1
ATOM 1840 C C . HIS A 1 229 ? -11.805 -6.512 -2.591 1.00 78.69 229 HIS A C 1
ATOM 1842 O O . HIS A 1 229 ? -12.670 -6.858 -1.791 1.00 78.69 229 HIS A O 1
ATOM 1848 N N . ASN A 1 230 ? -11.881 -5.358 -3.259 1.00 79.19 230 ASN A N 1
ATOM 1849 C CA . ASN A 1 230 ? -12.947 -4.363 -3.107 1.00 79.19 230 ASN A CA 1
ATOM 1850 C C . ASN A 1 230 ? -13.089 -3.776 -1.691 1.00 79.19 230 ASN A C 1
ATOM 1852 O O . ASN A 1 230 ? -14.082 -3.112 -1.396 1.00 79.19 230 ASN A O 1
ATOM 1856 N N . SER A 1 231 ? -12.089 -3.957 -0.824 1.00 80.88 231 SER A N 1
ATOM 1857 C CA . SER A 1 231 ? -12.051 -3.306 0.485 1.00 80.88 231 SER A CA 1
ATOM 1858 C C . SER A 1 231 ? -11.883 -1.794 0.298 1.00 80.88 231 SER A C 1
ATOM 1860 O O . SER A 1 231 ? -11.039 -1.381 -0.500 1.00 80.88 231 SER A O 1
ATOM 1862 N N . PRO A 1 232 ? -12.626 -0.941 1.023 1.00 85.69 232 PRO A N 1
ATOM 1863 C CA . PRO A 1 232 ? -12.609 0.512 0.834 1.00 85.69 232 PRO A CA 1
ATOM 1864 C C . PRO A 1 232 ? -11.348 1.150 1.444 1.00 85.69 232 PRO A C 1
ATOM 1866 O O . PRO A 1 232 ? -11.400 1.838 2.462 1.00 85.69 232 PRO A O 1
ATOM 1869 N N . VAL A 1 233 ? -10.196 0.891 0.827 1.00 87.12 233 VAL A N 1
ATOM 1870 C CA . VAL A 1 233 ? -8.878 1.347 1.277 1.00 87.12 233 VAL A CA 1
ATOM 1871 C C . VAL A 1 233 ? -8.381 2.475 0.380 1.00 87.12 233 VAL A C 1
ATOM 1873 O O . VAL A 1 233 ? -8.408 2.378 -0.850 1.00 87.12 233 VAL A O 1
ATOM 1876 N N . PHE A 1 234 ? -7.883 3.531 1.019 1.00 90.06 234 PHE A N 1
ATOM 1877 C CA . PHE A 1 234 ? -7.279 4.685 0.369 1.00 90.06 234 PHE A CA 1
ATOM 1878 C C . PHE A 1 234 ? -5.851 4.869 0.881 1.00 90.06 234 PHE A C 1
ATOM 1880 O O . PHE A 1 234 ? -5.595 4.720 2.074 1.00 90.06 234 PHE A O 1
ATOM 1887 N N . ILE A 1 235 ? -4.930 5.194 -0.022 1.00 90.00 235 ILE A N 1
ATOM 1888 C CA . ILE A 1 235 ? -3.542 5.533 0.298 1.00 90.00 235 ILE A CA 1
ATOM 1889 C C . ILE A 1 235 ? -3.374 7.043 0.141 1.00 90.00 235 ILE A C 1
ATOM 1891 O O . ILE A 1 235 ? -3.840 7.622 -0.837 1.00 90.00 235 ILE A O 1
ATOM 1895 N N . SER A 1 236 ? -2.684 7.672 1.083 1.00 91.75 236 SER A N 1
ATOM 1896 C CA . SER A 1 236 ? -2.313 9.084 1.030 1.00 91.75 236 SER A CA 1
ATOM 1897 C C . SER A 1 236 ? -0.864 9.259 1.462 1.00 91.75 236 SER A C 1
ATOM 1899 O O . SER A 1 236 ? -0.251 8.342 2.016 1.00 91.75 236 SER A O 1
ATOM 1901 N N . HIS A 1 237 ? -0.331 10.463 1.283 1.00 90.75 237 HIS A N 1
ATOM 1902 C CA . HIS A 1 237 ? 0.847 10.856 2.045 1.00 90.75 237 HIS A CA 1
ATOM 1903 C C . HIS A 1 237 ? 0.502 10.979 3.538 1.00 90.75 237 HIS A C 1
ATOM 1905 O O . HIS A 1 237 ? -0.672 11.187 3.891 1.00 90.75 237 HIS A O 1
ATOM 1911 N N . PRO A 1 238 ? 1.505 10.859 4.423 1.00 93.88 238 PRO A N 1
ATOM 1912 C CA . PRO A 1 238 ? 1.330 11.118 5.843 1.00 93.88 238 PRO A CA 1
ATOM 1913 C C . PRO A 1 238 ? 0.662 12.476 6.100 1.00 93.88 238 PRO A C 1
ATOM 1915 O O . PRO A 1 238 ? 0.912 13.452 5.394 1.00 93.88 238 PRO A O 1
ATOM 1918 N N . HIS A 1 239 ? -0.226 12.514 7.090 1.00 94.56 239 HIS A N 1
ATOM 1919 C CA . HIS A 1 239 ? -0.982 13.708 7.490 1.00 94.56 239 HIS A CA 1
ATOM 1920 C C . HIS A 1 239 ? -1.770 14.392 6.359 1.00 94.56 239 HIS A C 1
ATOM 1922 O O . HIS A 1 239 ? -2.069 15.578 6.452 1.00 94.56 239 HIS A O 1
ATOM 1928 N N . PHE A 1 240 ? -2.114 13.650 5.300 1.00 93.38 240 PHE A N 1
ATOM 1929 C CA . PHE A 1 240 ? -2.752 14.195 4.098 1.00 93.38 240 PHE A CA 1
ATOM 1930 C C . PHE A 1 240 ? -1.927 15.308 3.426 1.00 93.38 240 PHE A C 1
ATOM 1932 O O . PHE A 1 240 ? -2.475 16.207 2.791 1.00 93.38 240 PHE A O 1
ATOM 1939 N N . PHE A 1 241 ? -0.595 15.243 3.528 1.00 90.38 241 PHE A N 1
ATOM 1940 C CA . PHE A 1 241 ? 0.291 16.150 2.801 1.00 90.38 241 PHE A CA 1
ATOM 1941 C C . PHE A 1 241 ? 0.010 16.092 1.284 1.00 90.38 241 PHE A C 1
ATOM 1943 O O . PHE A 1 241 ? -0.137 15.012 0.713 1.00 90.38 241 PHE A O 1
ATOM 1950 N N . ASN A 1 242 ? -0.092 17.255 0.630 1.00 86.50 242 ASN A N 1
ATOM 1951 C CA . ASN A 1 242 ? -0.501 17.407 -0.778 1.00 86.50 242 ASN A CA 1
ATOM 1952 C C . ASN A 1 242 ? -1.887 16.830 -1.145 1.00 86.50 242 ASN A C 1
ATOM 1954 O O . ASN A 1 242 ? -2.158 16.599 -2.324 1.00 86.50 242 ASN A O 1
ATOM 1958 N N . ALA A 1 243 ? -2.765 16.591 -0.170 1.00 89.06 243 ALA A N 1
ATOM 1959 C CA . ALA A 1 243 ? -4.156 16.221 -0.414 1.00 89.06 243 ALA A CA 1
ATOM 1960 C C . ALA A 1 243 ? -5.096 17.430 -0.333 1.00 89.06 243 ALA A C 1
ATOM 1962 O O . ALA A 1 243 ? -4.681 18.530 0.035 1.00 89.06 243 ALA A O 1
ATOM 1963 N N . ASP A 1 244 ? -6.367 17.222 -0.688 1.00 90.19 244 ASP A N 1
ATOM 1964 C CA . ASP A 1 244 ? -7.391 18.263 -0.575 1.00 90.19 244 ASP A CA 1
ATOM 1965 C C . ASP A 1 244 ? -7.495 18.751 0.890 1.00 90.19 244 ASP A C 1
ATOM 1967 O O . ASP A 1 244 ? -7.747 17.929 1.781 1.00 90.19 244 ASP A O 1
ATOM 1971 N N . PRO A 1 245 ? -7.309 20.059 1.169 1.00 89.19 245 PRO A N 1
ATOM 1972 C CA . PRO A 1 245 ? -7.324 20.599 2.528 1.00 89.19 245 PRO A CA 1
ATOM 1973 C C . PRO A 1 245 ? -8.598 20.291 3.316 1.00 89.19 245 PRO A C 1
ATOM 1975 O O . PRO A 1 245 ? -8.531 20.208 4.541 1.00 89.19 245 PRO A O 1
ATOM 1978 N N . VAL A 1 246 ? -9.734 20.059 2.641 1.00 91.25 246 VAL A N 1
ATOM 1979 C CA . VAL A 1 246 ? -11.002 19.693 3.297 1.00 91.25 246 VAL A CA 1
ATOM 1980 C C . VAL A 1 246 ? -10.872 18.432 4.161 1.00 91.25 246 VAL A C 1
ATOM 1982 O O . VAL A 1 246 ? -11.601 18.254 5.132 1.00 91.25 246 VAL A O 1
ATOM 1985 N N . LEU A 1 247 ? -9.915 17.549 3.854 1.00 90.25 247 LEU A N 1
ATOM 1986 C CA . LEU A 1 247 ? -9.663 16.332 4.628 1.00 90.25 247 LEU A CA 1
ATOM 1987 C C . LEU A 1 247 ? -9.172 16.625 6.053 1.00 90.25 247 LEU A C 1
ATOM 1989 O O . LEU A 1 247 ? -9.418 15.827 6.960 1.00 90.25 247 LEU A O 1
ATOM 1993 N N . LEU A 1 248 ? -8.513 17.767 6.262 1.00 91.44 248 LEU A N 1
ATOM 1994 C CA . LEU A 1 248 ? -7.999 18.183 7.569 1.00 91.44 248 LEU A CA 1
ATOM 1995 C C . LEU A 1 248 ? -9.126 18.619 8.519 1.00 91.44 248 LEU A C 1
ATOM 1997 O O . LEU A 1 248 ? -8.979 18.489 9.734 1.00 91.44 248 LEU A O 1
ATOM 2001 N N . ASP A 1 249 ? -10.278 19.035 7.986 1.00 93.00 249 ASP A N 1
ATOM 2002 C CA . ASP A 1 249 ? -11.443 19.433 8.787 1.00 93.00 249 ASP A CA 1
ATOM 2003 C C . ASP A 1 249 ? -12.116 18.231 9.470 1.00 93.00 249 ASP A C 1
ATOM 2005 O O . ASP A 1 249 ? -12.735 18.364 10.530 1.00 93.00 249 ASP A O 1
ATOM 2009 N N . PHE A 1 250 ? -11.975 17.033 8.893 1.00 91.12 250 PHE A N 1
ATOM 2010 C CA . PHE A 1 250 ? -12.593 15.812 9.415 1.00 91.12 250 PHE A CA 1
ATOM 2011 C C . PHE A 1 250 ? -11.761 15.122 10.504 1.00 91.12 250 PHE A C 1
ATOM 2013 O O . PHE A 1 250 ? -12.303 14.318 11.269 1.00 91.12 250 PHE A O 1
ATOM 2020 N N . VAL A 1 251 ? -10.457 15.411 10.600 1.00 91.44 251 VAL A N 1
ATOM 2021 C CA . VAL A 1 251 ? -9.541 14.729 11.527 1.00 91.44 251 VAL A CA 1
ATOM 2022 C C . VAL A 1 251 ? -8.634 15.729 12.242 1.00 91.44 251 VAL A C 1
ATOM 2024 O O . VAL A 1 251 ? -7.594 16.149 11.747 1.00 91.44 251 VAL A O 1
ATOM 2027 N N . GLN A 1 252 ? -8.997 16.051 13.483 1.00 93.31 252 GLN A N 1
ATOM 2028 C CA . GLN A 1 252 ? -8.176 16.888 14.360 1.00 93.31 252 GLN A CA 1
ATOM 2029 C C . GLN A 1 252 ? -6.917 16.157 14.841 1.00 93.31 252 GLN A C 1
ATOM 2031 O O . GLN A 1 252 ? -7.022 15.034 15.343 1.00 93.31 252 GLN A O 1
ATOM 2036 N N . GLY A 1 253 ? -5.772 16.844 14.797 1.00 93.31 253 GLY A N 1
ATOM 2037 C CA . GLY A 1 253 ? -4.459 16.332 15.220 1.00 93.31 253 G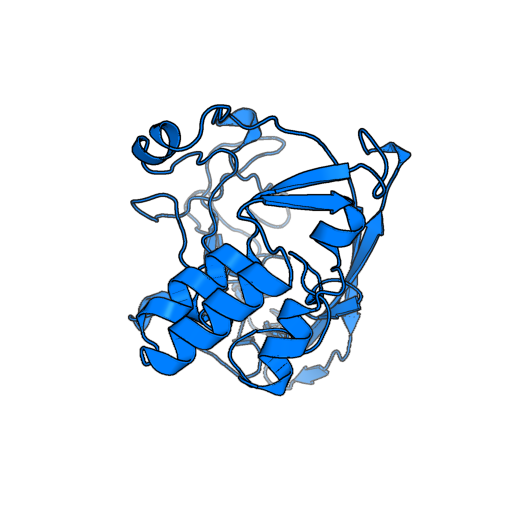LY A CA 1
ATOM 2038 C C . GLY A 1 253 ? -3.469 16.128 14.068 1.00 93.31 253 GLY A C 1
ATOM 2039 O O . GLY A 1 253 ? -2.326 15.761 14.311 1.00 93.31 253 GLY A O 1
ATOM 2040 N N . LEU A 1 254 ? -3.891 16.376 12.825 1.00 94.94 254 LEU A N 1
ATOM 2041 C CA . LEU A 1 254 ? -3.029 16.321 11.646 1.00 94.94 254 LEU A CA 1
ATOM 2042 C C . LEU A 1 254 ? -2.245 17.623 11.465 1.00 94.94 254 LEU A C 1
ATOM 2044 O O . LEU A 1 254 ? -2.799 18.714 11.585 1.00 94.94 254 LEU A O 1
ATOM 2048 N N . ALA A 1 255 ? -0.965 17.493 11.127 1.00 94.56 255 ALA A N 1
ATOM 2049 C CA . ALA A 1 255 ? -0.066 18.610 10.849 1.00 94.56 255 ALA A CA 1
ATOM 2050 C C . ALA A 1 255 ? 0.836 18.261 9.649 1.00 94.56 255 ALA A C 1
ATOM 2052 O O . ALA A 1 255 ? 1.932 17.740 9.852 1.00 94.56 255 ALA A O 1
ATOM 2053 N N . PRO A 1 256 ? 0.370 18.444 8.399 1.00 93.31 256 PRO A N 1
ATOM 2054 C CA . PRO A 1 256 ? 1.171 18.154 7.214 1.00 93.31 256 PRO A CA 1
ATOM 2055 C C . PRO A 1 256 ? 2.300 19.175 7.038 1.00 93.31 256 PRO A C 1
ATOM 2057 O O . PRO A 1 256 ? 2.093 20.385 7.106 1.00 93.31 256 PRO A O 1
ATOM 2060 N N . THR A 1 257 ? 3.499 18.677 6.757 1.00 92.00 257 THR A N 1
ATOM 2061 C CA . THR A 1 257 ? 4.732 19.455 6.558 1.00 92.00 257 THR A CA 1
ATOM 2062 C C . THR A 1 257 ? 5.564 18.795 5.463 1.00 92.00 257 THR A C 1
ATOM 2064 O O . THR A 1 257 ? 5.644 17.570 5.394 1.00 92.00 257 THR A O 1
ATOM 2067 N N . GLU A 1 258 ? 6.203 19.583 4.598 1.00 86.62 258 GLU A N 1
ATOM 2068 C CA . GLU A 1 258 ? 7.025 19.024 3.515 1.00 86.62 258 GLU A CA 1
ATOM 2069 C C . GLU A 1 258 ? 8.243 18.263 4.059 1.00 86.62 258 GLU A C 1
ATOM 2071 O O . GLU A 1 258 ? 8.606 17.210 3.541 1.00 86.62 258 GLU A O 1
ATOM 2076 N N . GLU A 1 259 ? 8.867 18.766 5.125 1.00 86.56 259 GLU A N 1
ATOM 2077 C CA . GLU A 1 259 ? 10.102 18.193 5.662 1.00 86.56 259 GLU A CA 1
ATOM 2078 C C . GLU A 1 259 ? 9.929 16.764 6.196 1.00 86.56 259 GLU A C 1
ATOM 2080 O O . GLU A 1 259 ? 10.825 15.933 5.997 1.00 86.56 259 GLU A O 1
ATOM 2085 N N . GLU A 1 260 ? 8.791 16.488 6.835 1.00 86.75 260 GLU A N 1
ATOM 2086 C CA . GLU A 1 260 ? 8.506 15.208 7.490 1.00 86.75 260 GLU A CA 1
ATOM 2087 C C . GLU A 1 260 ? 7.646 14.281 6.625 1.00 86.75 260 GLU A C 1
ATOM 2089 O O . GLU A 1 260 ? 7.779 13.061 6.717 1.00 86.75 260 GLU A O 1
ATOM 2094 N N . HIS A 1 261 ? 6.773 14.837 5.778 1.00 91.56 261 HIS A N 1
ATOM 2095 C CA . HIS A 1 261 ? 5.713 14.071 5.119 1.00 91.56 261 HIS A CA 1
ATOM 2096 C C . HIS A 1 261 ? 5.859 13.975 3.590 1.00 91.56 261 HIS A C 1
ATOM 2098 O O . HIS A 1 261 ? 5.147 13.186 2.959 1.00 91.56 261 HIS A O 1
ATOM 2104 N N . ALA A 1 262 ? 6.794 14.711 2.975 1.00 83.69 262 ALA A N 1
ATOM 2105 C CA . ALA A 1 262 ? 7.134 14.509 1.567 1.00 83.69 262 ALA A CA 1
ATOM 2106 C C . ALA A 1 262 ? 7.980 13.241 1.375 1.00 83.69 262 ALA A C 1
ATOM 2108 O O . ALA A 1 262 ? 8.895 12.938 2.144 1.00 83.69 262 ALA A O 1
ATOM 2109 N N . SER A 1 263 ? 7.718 12.505 0.296 1.00 80.81 263 SER A N 1
ATOM 2110 C CA . SER A 1 263 ? 8.413 11.246 0.029 1.00 80.81 263 SER A CA 1
ATOM 2111 C C . SER A 1 263 ? 9.684 11.445 -0.803 1.00 80.81 263 SER A C 1
ATOM 2113 O O . SER A 1 263 ? 9.640 11.877 -1.946 1.00 80.81 263 SER A O 1
ATOM 2115 N N . SER A 1 264 ? 10.819 11.151 -0.165 1.00 76.50 264 SER A N 1
ATOM 2116 C CA . SER A 1 264 ? 12.218 11.235 -0.609 1.00 76.50 264 SER A CA 1
ATOM 2117 C C . SER A 1 264 ? 12.824 10.068 -1.419 1.00 76.50 264 SER A C 1
ATOM 2119 O O . SER A 1 264 ? 12.747 8.948 -0.935 1.00 76.50 264 SER A O 1
ATOM 2121 N N . SER A 1 265 ? 13.574 10.241 -2.511 1.00 73.88 265 SER A N 1
ATOM 2122 C CA . SER A 1 265 ? 14.523 9.243 -3.047 1.00 73.88 265 SER A CA 1
ATOM 2123 C C . SER A 1 265 ? 15.778 9.903 -3.609 1.00 73.88 265 SER A C 1
ATOM 2125 O O . SER A 1 265 ? 15.717 10.985 -4.185 1.00 73.88 265 SER A O 1
ATOM 2127 N N . THR A 1 266 ? 16.940 9.282 -3.402 1.00 74.75 266 THR A N 1
ATOM 2128 C CA . THR A 1 266 ? 18.242 9.863 -3.769 1.00 74.75 266 THR A CA 1
ATOM 2129 C C . THR A 1 266 ? 19.031 8.890 -4.616 1.00 74.75 266 THR A C 1
ATOM 2131 O O . THR A 1 266 ? 19.235 7.749 -4.214 1.00 74.75 266 THR A O 1
ATOM 2134 N N . PHE A 1 267 ? 19.532 9.372 -5.749 1.00 72.19 267 PHE A N 1
ATOM 2135 C CA . PHE A 1 267 ? 20.266 8.566 -6.714 1.00 72.19 267 PHE A CA 1
ATOM 2136 C C . PHE A 1 267 ? 21.734 8.979 -6.779 1.00 72.19 267 PHE A C 1
ATOM 2138 O O . PHE A 1 267 ? 22.066 10.166 -6.822 1.00 72.19 267 PHE A O 1
ATOM 2145 N N . THR A 1 268 ? 22.638 7.998 -6.785 1.00 68.19 268 THR A N 1
ATOM 2146 C CA . THR A 1 268 ? 24.077 8.252 -6.893 1.00 68.19 268 THR A CA 1
ATOM 2147 C C . THR A 1 268 ? 24.460 8.620 -8.325 1.00 68.19 268 THR A C 1
ATOM 2149 O O . THR A 1 268 ? 24.241 7.859 -9.264 1.00 68.19 268 THR A O 1
ATOM 2152 N N . ARG A 1 269 ? 25.137 9.764 -8.474 1.00 56.44 269 ARG A N 1
ATOM 2153 C CA . ARG A 1 269 ? 25.509 10.382 -9.758 1.00 56.44 269 ARG A CA 1
ATOM 2154 C C . ARG A 1 269 ? 26.278 9.464 -10.729 1.00 56.44 269 ARG A C 1
ATOM 2156 O O . ARG A 1 269 ? 26.067 9.567 -11.928 1.00 56.44 269 ARG A O 1
ATOM 2163 N N . LYS A 1 270 ? 27.122 8.541 -10.240 1.00 53.53 270 LYS A N 1
ATOM 2164 C CA . LYS A 1 270 ? 27.938 7.637 -11.089 1.00 53.53 270 LYS A CA 1
ATOM 2165 C C . LYS A 1 270 ? 27.145 6.552 -11.828 1.00 53.53 270 LYS A C 1
ATOM 2167 O O . LYS A 1 270 ? 27.638 6.035 -12.820 1.00 53.53 270 LYS A O 1
ATOM 2172 N N . LEU A 1 271 ? 25.945 6.218 -11.362 1.00 51.12 271 LEU A N 1
ATOM 2173 C CA . LEU A 1 271 ? 25.038 5.279 -12.029 1.00 51.12 271 LEU A CA 1
ATOM 2174 C C . LEU A 1 271 ? 23.897 6.019 -12.721 1.00 51.12 271 LEU A C 1
ATOM 2176 O O . LEU A 1 271 ? 22.889 5.405 -13.018 1.00 51.12 271 LEU A O 1
ATOM 2180 N N . ALA A 1 272 ? 24.007 7.337 -12.908 1.00 41.81 272 ALA A N 1
ATOM 2181 C CA . ALA A 1 272 ? 22.860 8.146 -13.271 1.00 41.81 272 ALA A CA 1
ATOM 2182 C C . ALA A 1 272 ? 23.164 9.324 -14.190 1.00 41.81 272 ALA A C 1
ATOM 2184 O O . ALA A 1 272 ? 22.198 9.814 -14.706 1.00 41.81 272 ALA A O 1
ATOM 2185 N N . TYR A 1 273 ? 24.393 9.795 -14.431 1.00 33.66 273 TYR A N 1
ATOM 2186 C CA . TYR A 1 273 ? 24.652 10.930 -15.343 1.00 33.66 273 TYR A CA 1
ATOM 2187 C C . TYR A 1 273 ? 26.040 10.783 -15.995 1.00 33.66 273 TYR A C 1
ATOM 2189 O O . TYR A 1 273 ? 26.994 10.436 -15.294 1.00 33.66 273 TYR A O 1
ATOM 2197 N N . LEU A 1 274 ? 26.159 11.081 -17.294 1.00 35.41 274 LEU A N 1
ATOM 2198 C CA . LEU A 1 274 ? 27.380 11.652 -17.885 1.00 35.41 274 LEU A CA 1
ATOM 2199 C C . LEU A 1 274 ? 27.141 13.152 -18.063 1.00 35.41 274 LEU A C 1
ATOM 2201 O O . LEU A 1 274 ? 26.044 13.496 -18.553 1.00 35.41 274 LEU A O 1
#

InterPro domains:
  IPR002159 CD36 family [PF01130] (2-211)
  IPR002159 CD36 family [PF01130] (217-264)
  IPR002159 CD36 family [PR01609] (26-45)
  IPR002159 CD36 family [PR01609] (167-191)
  IPR002159 CD36 family [PR01609] (216-240)
  IPR002159 CD36 family [PTHR11923] (2-262)

Foldseek 3Di:
DDADAKDFDKDKDWDWPPWDADPVQKIKTWIWIAIHTDQVRMPHDQQDKDKDFPLVVVLVVVVLVPDDPVVSVVLVVVCVVQVPDRMDIGGNCCQAQFDFDPSLCVCCVPPNLSAPDNGGDHPCNQPHRHTLFMWMAHCCPVHLQRHQWTCDGNNDQFADQDPDRVFRGQGAHCPPDHRAAADLPDWGWHDDSVLNTIFIWHADDDDPWFGFGDDPDQAQWDQRCSSRSNGRDIDHFALNAVGDCVVCVVDPPRDDDCVPGTDTDDDDNRRYHD

Radius of gyration: 21.18 Å; chains: 1; bounding box: 60×40×48 Å

Secondary structure (DSSP, 8-state):
---------EEEEEEEEEEEE-TTSEEEEEEEEEEEE-GGGSSS-TT-EEEEE-HHHHHHHHHGGGS-HHHHHHHHHHHHHHT--SEEEEEHHHHHH-B--HHHHHHHHHSTTSSS-SS-B-TTTTTTTEEEEEEEEE-SSS-GGGTTBEEEETTBSB-SSSSSGGGGB--SB-SS---SS--TT--EEEEETTTTEEEEE------SS-EEB----TTSEEE-GGGTTT---EEE-GGGTTS-THHHHHSTT----HHHHS-EE---GGGT--